Protein AF-A0A7S0FRM2-F1 (afdb_monomer)

Solvent-accessible surface area (backbone atoms only — not comparable to full-atom values): 16987 Å² total; per-residue (Å²): 75,38,34,35,26,77,75,69,92,77,80,74,84,71,77,83,76,85,78,91,82,84,88,84,87,80,91,78,83,88,80,84,78,83,79,80,82,88,74,93,70,84,80,76,95,63,83,68,46,78,47,80,43,77,45,74,81,82,81,80,80,80,82,79,80,84,77,84,79,82,89,78,91,79,90,82,90,82,84,92,77,89,75,92,72,84,69,77,75,70,79,52,46,36,35,25,53,50,41,39,92,34,77,64,18,43,58,50,45,69,68,46,62,87,37,90,56,45,40,79,53,79,71,59,80,88,42,71,80,37,68,65,58,47,33,51,48,50,51,71,19,56,28,32,38,33,41,36,60,40,72,56,41,55,52,54,59,61,53,36,71,89,45,85,36,26,36,39,32,58,30,68,65,44,59,84,36,86,87,41,37,62,53,47,50,82,70,45,93,63,32,46,58,51,47,75,73,49,52,33,30,12,35,65,49,74,65,46,51,58,50,48,65,64,46,45,62,35,39,76,68,66,76,37,64,88,88,60,56,70,47,55,43,35,36,34,37,31,67,79,60,38,69,74,38,36,55,45,73,73,40,99,75,64,73,80,56,49,77,45,58,80,82,77,75,45,88,77,114

pLDDT: mean 75.22, std 27.01, range [25.22, 98.75]

Mean predicted aligned error: 14.82 Å

Nearest PDB structures (foldseek):
  2r00-assembly2_C-2  TM=6.562E-01  e=3.291E-06  Vibrio cholerae
  2r00-assembly1_A  TM=7.322E-01  e=1.029E-04  Vibrio cholerae
  8juo-assembly1_A  TM=6.335E-01  e=3.780E-05  Porphyromonas gingivalis
  2qz9-assembly2_B-2  TM=6.368E-01  e=8.010E-05  Vibrio cholerae
  3tz6-assembly1_A-2  TM=6.800E-01  e=2.048E-04  Mycobacterium tuberculosis

Secondary structure (DSSP, 8-state):
-EEEE---TT-----------------------PPPP-----------EEEEEEE-------------PPP------------------PPPEEEEEETTTSHHHHHHHHHHTT-TTEEEE---TTTTT-HHHHHHHHHHSSEEEE-S-HHHHHHHHHHHTT---EEEE-SSTTTT-TTPEE--TTSSTTHHHHHHT-SEEEPPPHHHHHHHHHHHHHHHTTSS-TT--EEEEEEEEGGGGHHHHHHHHSSSS--S-EEE-TTS--TT-

Structure (mmCIF, N/CA/C/O backbone):
data_AF-A0A7S0FRM2-F1
#
_entry.id   AF-A0A7S0FRM2-F1
#
loop_
_atom_site.group_PDB
_atom_site.id
_atom_site.type_symbol
_atom_site.label_atom_id
_atom_site.label_alt_id
_atom_site.label_comp_id
_atom_site.label_asym_id
_atom_site.label_entity_id
_atom_site.label_seq_id
_atom_site.pdbx_PDB_ins_code
_atom_site.Cartn_x
_atom_site.Cartn_y
_atom_site.Cartn_z
_atom_site.occupancy
_atom_site.B_iso_or_equiv
_atom_site.auth_seq_id
_atom_site.auth_comp_id
_atom_site.auth_asym_id
_atom_site.auth_atom_id
_atom_site.pdbx_PDB_model_num
ATOM 1 N N . MET A 1 1 ? 15.465 -3.973 -15.801 1.00 55.34 1 MET A N 1
ATOM 2 C CA . MET A 1 1 ? 16.401 -2.862 -15.496 1.00 55.34 1 MET A CA 1
ATOM 3 C C . MET A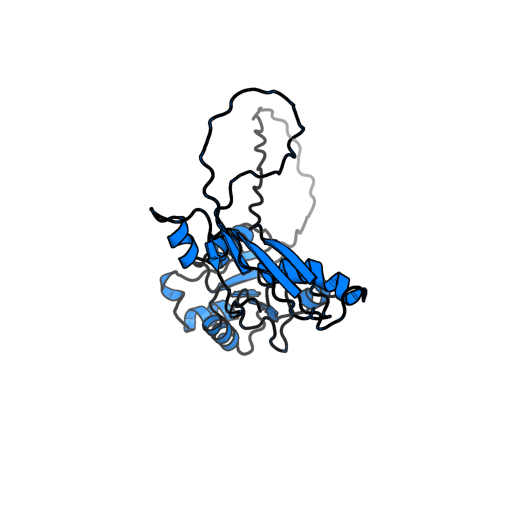 1 1 ? 15.580 -1.664 -15.075 1.00 55.34 1 MET A C 1
ATOM 5 O O . MET A 1 1 ? 14.644 -1.327 -15.792 1.00 55.34 1 MET A O 1
ATOM 9 N N . LEU A 1 2 ? 15.899 -1.059 -13.934 1.00 61.78 2 LEU A N 1
ATOM 10 C CA . LEU A 1 2 ? 15.195 0.117 -13.427 1.00 61.78 2 LEU A CA 1
ATOM 11 C C . LEU A 1 2 ? 16.117 1.323 -13.510 1.00 61.78 2 LEU A C 1
ATOM 13 O O . LEU A 1 2 ? 17.305 1.184 -13.240 1.00 61.78 2 LEU A O 1
ATOM 17 N N . VAL A 1 3 ? 15.591 2.477 -13.900 1.00 65.50 3 VAL A N 1
ATOM 18 C CA . VAL A 1 3 ? 16.356 3.715 -14.043 1.00 65.50 3 VAL A CA 1
ATOM 19 C C . VAL A 1 3 ? 15.709 4.792 -13.188 1.00 65.50 3 VAL A C 1
ATOM 21 O O . VAL A 1 3 ? 14.553 5.135 -13.413 1.00 65.50 3 VAL A O 1
ATOM 24 N N . ALA A 1 4 ? 16.455 5.340 -12.235 1.00 64.44 4 ALA A N 1
ATOM 25 C CA . ALA A 1 4 ? 16.035 6.492 -11.447 1.00 64.44 4 ALA A CA 1
ATOM 26 C C . ALA A 1 4 ? 16.647 7.775 -12.021 1.00 64.44 4 ALA A C 1
ATOM 28 O O . ALA A 1 4 ? 17.806 7.772 -12.437 1.00 64.44 4 ALA A O 1
ATOM 29 N N . GLN A 1 5 ? 15.867 8.854 -12.060 1.00 51.38 5 GLN A N 1
ATOM 30 C CA . GLN A 1 5 ? 16.306 10.167 -12.538 1.00 51.38 5 GLN A CA 1
ATOM 31 C C . GLN A 1 5 ? 15.473 11.301 -11.907 1.00 51.38 5 GLN A C 1
ATOM 33 O O . GLN A 1 5 ? 14.380 11.043 -11.395 1.00 51.38 5 GLN A O 1
ATOM 38 N N . PRO A 1 6 ? 15.956 12.554 -11.888 1.00 46.09 6 PRO A N 1
ATOM 39 C CA . PRO A 1 6 ? 15.168 13.708 -11.467 1.00 46.09 6 PRO A CA 1
ATOM 40 C C . PRO A 1 6 ? 13.921 13.890 -12.335 1.00 46.09 6 PRO A C 1
ATOM 42 O O . PRO A 1 6 ? 13.980 13.791 -13.561 1.00 46.09 6 PRO A O 1
ATOM 45 N N . VAL A 1 7 ? 12.780 14.192 -11.711 1.00 46.38 7 VAL A N 1
ATOM 46 C CA . VAL A 1 7 ? 11.575 14.583 -12.453 1.00 46.38 7 VAL A CA 1
ATOM 47 C C . VAL A 1 7 ? 11.724 16.055 -12.829 1.00 46.38 7 VAL A C 1
ATOM 49 O O . VAL A 1 7 ? 11.597 16.927 -11.974 1.00 46.38 7 VAL A O 1
ATOM 52 N N . LEU A 1 8 ? 12.011 16.345 -14.100 1.00 38.78 8 LEU A N 1
ATOM 53 C CA . LEU A 1 8 ? 12.030 17.724 -14.588 1.00 38.78 8 LEU A CA 1
ATOM 54 C C . LEU A 1 8 ? 10.613 18.318 -14.490 1.00 38.78 8 LEU A C 1
ATOM 56 O O . LEU A 1 8 ? 9.675 17.727 -15.038 1.00 38.78 8 LEU A O 1
ATOM 60 N N . PRO A 1 9 ? 10.414 19.479 -13.843 1.00 31.36 9 PRO A N 1
ATOM 61 C CA . PRO A 1 9 ? 9.120 20.142 -13.866 1.00 31.36 9 PRO A CA 1
ATOM 62 C C . PRO A 1 9 ? 8.795 20.578 -15.306 1.00 31.36 9 PRO A C 1
ATOM 64 O O . PRO A 1 9 ? 9.460 21.444 -15.866 1.00 31.36 9 PRO A O 1
ATOM 67 N N . GLY A 1 10 ? 7.759 19.980 -15.909 1.00 40.97 10 GLY A N 1
ATOM 68 C CA . GLY A 1 10 ? 7.135 20.492 -17.138 1.00 40.97 10 GLY A CA 1
ATOM 69 C C . GLY A 1 10 ? 7.423 19.780 -18.469 1.00 40.97 10 GLY A C 1
ATOM 70 O O . GLY A 1 10 ? 7.239 20.404 -19.513 1.00 40.97 10 GLY A O 1
ATOM 71 N N . SER A 1 11 ? 7.806 18.499 -18.508 1.00 34.44 11 SER A N 1
ATOM 72 C CA . SER A 1 11 ? 7.968 17.774 -19.783 1.00 34.44 11 SER A CA 1
ATOM 73 C C . SER A 1 11 ? 6.637 17.286 -20.385 1.00 34.44 11 SER A C 1
ATOM 75 O O . SER A 1 11 ? 6.367 16.095 -20.516 1.00 34.44 11 SER A O 1
ATOM 77 N N . VAL A 1 12 ? 5.810 18.226 -20.852 1.00 31.16 12 VAL A N 1
ATOM 78 C CA . VAL A 1 12 ? 4.920 17.927 -21.982 1.00 31.16 12 VAL A CA 1
ATOM 79 C C . VAL A 1 12 ? 5.828 17.807 -23.203 1.00 31.16 12 VAL A C 1
ATOM 81 O O . VAL A 1 12 ? 6.391 18.801 -23.662 1.00 31.16 12 VAL A O 1
ATOM 84 N N . ALA A 1 13 ? 6.021 16.588 -23.704 1.00 31.81 13 ALA A N 1
ATOM 85 C CA . ALA A 1 13 ? 6.783 16.343 -24.919 1.00 31.81 13 ALA A CA 1
ATOM 86 C C . ALA A 1 13 ? 6.104 17.055 -26.101 1.00 31.81 13 ALA A C 1
ATOM 88 O O . ALA A 1 13 ? 5.131 16.565 -26.671 1.00 31.81 13 ALA A O 1
ATOM 89 N N . LYS A 1 14 ? 6.607 18.234 -26.475 1.00 27.55 14 LYS A N 1
ATOM 90 C CA . LYS A 1 14 ? 6.273 18.862 -27.751 1.00 27.55 14 LYS A CA 1
ATOM 91 C C . LYS A 1 14 ? 7.235 18.291 -28.787 1.00 27.55 14 LYS A C 1
ATOM 93 O O . LYS A 1 14 ? 8.437 18.536 -28.719 1.00 27.55 14 LYS A O 1
ATOM 98 N N . ALA A 1 15 ? 6.706 17.493 -29.710 1.00 28.48 15 ALA A N 1
ATOM 99 C CA . ALA A 1 15 ? 7.458 16.969 -30.844 1.00 28.48 15 ALA A CA 1
ATOM 100 C C . ALA A 1 15 ? 8.135 18.130 -31.605 1.00 28.48 15 ALA A C 1
ATOM 102 O O . ALA A 1 15 ? 7.461 19.129 -31.887 1.00 28.48 15 ALA A O 1
ATOM 103 N N . PRO A 1 16 ? 9.434 18.047 -31.944 1.00 31.22 16 PRO A N 1
ATOM 104 C CA . PRO A 1 16 ? 10.073 19.091 -32.725 1.00 31.22 16 PRO A CA 1
ATOM 105 C C . PRO A 1 16 ? 9.554 19.023 -34.165 1.00 31.22 16 PRO A C 1
ATOM 107 O O . PRO A 1 16 ? 9.884 18.118 -34.929 1.00 31.22 16 PRO A O 1
ATOM 110 N N . GLN A 1 17 ? 8.723 19.999 -34.532 1.00 31.69 17 GLN A N 1
ATOM 111 C CA . GLN A 1 17 ? 8.465 20.320 -35.930 1.00 31.69 17 GLN A CA 1
ATOM 112 C C . GLN A 1 17 ? 9.765 20.849 -36.534 1.00 31.69 17 GLN A C 1
ATOM 114 O O . GLN A 1 17 ? 10.379 21.778 -36.007 1.00 31.69 17 GLN A O 1
ATOM 119 N N . GLY A 1 18 ? 10.203 20.206 -37.613 1.00 29.88 18 GLY A N 1
ATOM 120 C CA . GLY A 1 18 ? 11.466 20.499 -38.264 1.00 29.88 18 GLY A CA 1
ATOM 121 C C . GLY A 1 18 ? 11.561 21.930 -38.786 1.00 29.88 18 GLY A C 1
ATOM 122 O O . GLY A 1 18 ? 10.593 22.508 -39.276 1.00 29.88 18 GLY A O 1
ATOM 123 N N . ARG A 1 19 ? 12.783 22.460 -38.766 1.00 31.45 19 ARG A N 1
ATOM 124 C CA . ARG A 1 19 ? 13.246 23.445 -39.740 1.00 31.45 19 ARG A CA 1
ATOM 125 C C . ARG A 1 19 ? 14.699 23.159 -40.084 1.00 31.45 19 ARG A C 1
ATOM 127 O O . ARG A 1 19 ? 15.559 23.072 -39.215 1.00 31.45 19 ARG A O 1
ATOM 134 N N . VAL A 1 20 ? 14.918 22.997 -41.381 1.00 35.50 20 VAL A N 1
ATOM 135 C CA . VAL A 1 20 ? 16.215 22.940 -42.046 1.00 35.50 20 VAL A CA 1
ATOM 136 C C . VAL A 1 20 ? 16.862 24.326 -41.963 1.00 35.50 20 VAL A C 1
ATOM 138 O O . VAL A 1 20 ? 16.211 25.325 -42.259 1.00 35.50 20 VAL A O 1
ATOM 141 N N . GLY A 1 21 ? 18.135 24.385 -41.578 1.00 29.03 21 GLY A N 1
ATOM 142 C CA . GLY A 1 21 ? 18.947 25.603 -41.586 1.00 29.03 21 GLY A CA 1
ATOM 143 C C . GLY A 1 21 ? 20.389 25.273 -41.214 1.00 29.03 21 GLY A C 1
ATOM 144 O O . GLY A 1 21 ? 20.635 24.727 -40.146 1.00 29.03 21 GLY A O 1
ATOM 145 N N . GLY A 1 22 ? 21.310 25.495 -42.150 1.00 29.06 22 GLY A N 1
ATOM 146 C CA . GLY A 1 22 ? 22.660 24.939 -42.136 1.00 29.06 22 GLY A CA 1
ATOM 147 C C . GLY A 1 22 ? 23.741 25.767 -41.436 1.00 29.06 22 GLY A C 1
ATOM 148 O O . GLY A 1 22 ? 23.497 26.845 -40.907 1.00 29.06 22 GLY A O 1
ATOM 149 N N . ALA A 1 23 ? 24.955 25.230 -41.606 1.00 30.52 23 ALA A N 1
ATOM 150 C CA . ALA A 1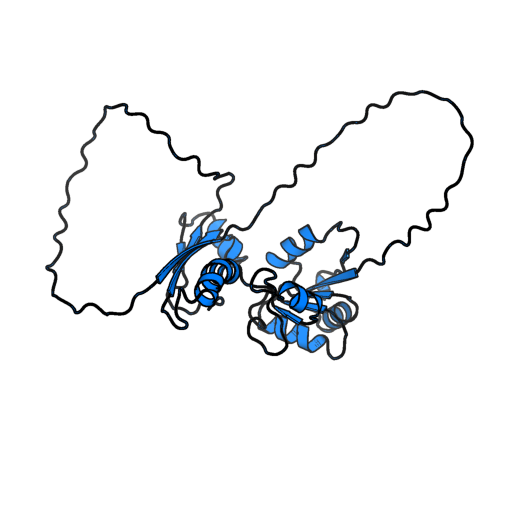 23 ? 26.295 25.783 -41.384 1.00 30.52 23 ALA A CA 1
ATOM 151 C C . ALA A 1 23 ? 26.934 25.584 -39.993 1.00 30.52 23 ALA A C 1
ATOM 153 O O . ALA A 1 23 ? 26.423 26.027 -38.973 1.00 30.52 23 ALA A O 1
ATOM 154 N N . GLY A 1 24 ? 28.129 24.969 -40.006 1.00 29.22 24 GLY A N 1
ATOM 155 C CA . GLY A 1 24 ? 29.104 25.017 -38.910 1.00 29.22 24 GLY A CA 1
ATOM 156 C C . GLY A 1 24 ? 29.624 23.657 -38.436 1.00 29.22 24 GLY A C 1
ATOM 157 O O . GLY A 1 24 ? 29.201 23.162 -37.399 1.00 29.22 24 GLY A O 1
ATOM 158 N N . ARG A 1 25 ? 30.574 23.055 -39.165 1.00 30.48 25 ARG A N 1
ATOM 159 C CA . ARG A 1 25 ? 31.409 21.949 -38.650 1.00 30.48 25 ARG A CA 1
ATOM 160 C C . ARG A 1 25 ? 32.394 22.478 -37.597 1.00 30.48 25 ARG A C 1
ATOM 162 O O . ARG A 1 25 ? 33.030 23.498 -37.852 1.00 30.48 25 ARG A O 1
ATOM 169 N N . PRO A 1 26 ? 32.679 21.681 -36.557 1.00 32.50 26 PRO A N 1
ATOM 170 C CA . PRO A 1 26 ? 34.069 21.437 -36.196 1.00 32.50 26 PRO A CA 1
ATOM 171 C C . PRO A 1 26 ? 34.388 19.937 -36.155 1.00 32.50 26 PRO A C 1
ATOM 173 O O . PRO A 1 26 ? 33.583 19.088 -35.779 1.00 32.50 26 PRO A O 1
ATOM 176 N N . THR A 1 27 ? 35.588 19.624 -36.623 1.00 31.22 27 THR A N 1
ATOM 177 C CA . THR A 1 27 ? 36.197 18.298 -36.734 1.00 31.22 27 THR A CA 1
ATOM 178 C C . THR A 1 27 ? 36.538 17.707 -35.366 1.00 31.22 27 THR A C 1
ATOM 180 O O . THR A 1 27 ? 37.278 18.330 -34.608 1.00 31.22 27 THR A O 1
ATOM 183 N N . VAL A 1 28 ? 36.095 16.476 -35.093 1.00 35.25 28 VAL A N 1
ATOM 184 C CA . VAL A 1 28 ? 36.600 15.642 -33.988 1.00 35.25 28 VAL A CA 1
ATOM 185 C C . VAL A 1 28 ? 37.083 14.310 -34.565 1.00 35.25 28 VAL A C 1
ATOM 187 O O . VAL A 1 28 ? 36.417 13.704 -35.404 1.00 35.25 28 VAL A O 1
ATOM 190 N N . GLY A 1 29 ? 38.299 13.926 -34.172 1.00 26.98 29 GLY A N 1
ATOM 191 C CA . GLY A 1 29 ? 39.094 12.851 -34.758 1.00 26.98 29 GLY A CA 1
ATOM 192 C C . GLY A 1 29 ? 38.477 11.457 -34.645 1.00 26.98 29 GLY A C 1
ATOM 193 O O . GLY A 1 29 ? 37.836 11.093 -33.663 1.00 26.98 29 GLY A O 1
ATOM 194 N N . THR A 1 30 ? 38.711 10.653 -35.678 1.00 29.48 30 THR A N 1
ATOM 195 C CA . THR A 1 30 ? 38.277 9.259 -35.764 1.00 29.48 30 THR A CA 1
ATOM 196 C C . THR A 1 30 ? 39.228 8.346 -34.990 1.00 29.48 30 THR A C 1
ATOM 198 O O . THR A 1 30 ? 40.279 7.968 -35.510 1.00 29.48 30 THR A O 1
ATOM 201 N N . ALA A 1 31 ? 38.848 7.928 -33.783 1.00 30.97 31 ALA A N 1
ATOM 202 C CA . ALA A 1 31 ? 39.410 6.733 -33.159 1.00 30.97 31 ALA A CA 1
ATOM 203 C C . ALA A 1 31 ? 38.623 5.508 -33.657 1.00 30.97 31 ALA A C 1
ATOM 205 O O . ALA A 1 31 ? 37.458 5.309 -33.317 1.00 30.97 31 ALA A O 1
ATOM 206 N N . ARG A 1 32 ? 39.244 4.703 -34.528 1.00 30.03 32 ARG A N 1
ATOM 207 C CA . ARG A 1 32 ? 38.690 3.428 -35.004 1.00 30.03 32 ARG A CA 1
ATOM 208 C C . ARG A 1 32 ? 38.878 2.360 -33.924 1.00 30.03 32 ARG A C 1
ATOM 210 O O . ARG A 1 32 ? 39.971 1.819 -33.791 1.00 30.03 32 ARG A O 1
ATOM 217 N N . CYS A 1 33 ? 37.815 1.992 -33.215 1.00 28.11 33 CYS A N 1
ATOM 218 C CA . CYS A 1 33 ? 37.772 0.724 -32.485 1.00 28.11 33 CYS A CA 1
ATOM 219 C C . CYS A 1 33 ? 37.363 -0.398 -33.453 1.00 28.11 33 CYS A C 1
ATOM 221 O O . CYS A 1 33 ? 36.264 -0.392 -34.005 1.00 28.11 33 CYS A O 1
ATOM 223 N N . ARG A 1 34 ? 38.274 -1.351 -33.692 1.00 28.52 34 ARG A N 1
ATOM 224 C CA . ARG A 1 34 ? 38.005 -2.608 -34.409 1.00 28.52 34 ARG A CA 1
ATOM 225 C C . ARG A 1 34 ? 37.040 -3.470 -33.585 1.00 28.52 34 ARG A C 1
ATOM 227 O O . ARG A 1 34 ? 37.352 -3.803 -32.446 1.00 28.52 34 ARG A O 1
ATOM 234 N N . ALA A 1 35 ? 35.920 -3.876 -34.178 1.00 30.33 35 ALA A N 1
ATOM 235 C CA . ALA A 1 35 ? 35.088 -4.963 -33.663 1.00 30.33 35 ALA A CA 1
ATOM 236 C C . ALA A 1 35 ? 35.752 -6.325 -33.967 1.00 30.33 35 ALA A C 1
ATOM 238 O O . ALA A 1 35 ? 36.258 -6.496 -35.082 1.00 30.33 35 ALA A O 1
ATOM 239 N N . PRO A 1 36 ? 35.765 -7.302 -33.041 1.00 33.19 36 PRO A N 1
ATOM 240 C CA . PRO A 1 36 ? 36.128 -8.671 -33.376 1.00 33.19 36 PRO A CA 1
ATOM 241 C C . PRO A 1 36 ? 34.953 -9.398 -34.052 1.00 33.19 36 PRO A C 1
ATOM 243 O O . PRO A 1 36 ? 33.784 -9.066 -33.857 1.00 33.19 36 PRO A O 1
ATOM 246 N N . ALA A 1 37 ? 35.304 -10.371 -34.890 1.00 31.52 37 ALA A N 1
ATOM 247 C CA . ALA A 1 37 ? 34.430 -11.087 -35.810 1.00 31.52 37 ALA A CA 1
ATOM 248 C C . ALA A 1 37 ? 33.274 -11.846 -35.130 1.00 31.52 37 ALA A C 1
ATOM 250 O O . ALA A 1 37 ? 33.432 -12.462 -34.076 1.00 31.52 37 ALA A O 1
ATOM 251 N N . ALA A 1 38 ? 32.118 -11.837 -35.797 1.00 32.34 38 ALA A N 1
ATOM 252 C CA . ALA A 1 38 ? 30.926 -12.580 -35.416 1.00 32.34 38 ALA A CA 1
ATOM 253 C C . ALA A 1 38 ? 31.142 -14.095 -35.590 1.00 32.34 38 ALA A C 1
ATOM 255 O O . ALA A 1 38 ? 31.197 -14.602 -36.708 1.00 32.34 38 ALA A O 1
ATOM 256 N N . GLY A 1 39 ? 31.234 -14.819 -34.475 1.00 29.20 39 GLY A N 1
ATOM 257 C CA . GLY A 1 39 ? 31.045 -16.267 -34.438 1.00 29.20 39 GLY A CA 1
ATOM 258 C C . GLY A 1 39 ? 29.555 -16.590 -34.350 1.00 29.20 39 GLY A C 1
ATOM 259 O O . GLY A 1 39 ? 28.865 -16.101 -33.454 1.00 29.20 39 GLY A O 1
ATOM 260 N N . ALA A 1 40 ? 29.055 -17.397 -35.284 1.00 39.34 40 ALA A N 1
ATOM 261 C CA . ALA A 1 40 ? 27.673 -17.857 -35.323 1.00 39.34 40 ALA A CA 1
ATOM 262 C C . ALA A 1 40 ? 27.294 -18.573 -34.013 1.00 39.34 40 ALA A C 1
ATOM 264 O O . ALA A 1 40 ? 27.836 -19.630 -33.692 1.00 39.34 40 ALA A O 1
ATOM 265 N N . ARG A 1 41 ? 26.348 -18.006 -33.257 1.00 36.97 41 ARG A N 1
ATOM 266 C CA . ARG A 1 41 ? 25.649 -18.698 -32.168 1.00 36.97 41 ARG A CA 1
ATOM 267 C C . ARG A 1 41 ? 24.166 -18.777 -32.503 1.00 36.97 41 ARG A C 1
ATOM 269 O O . ARG A 1 41 ? 23.578 -17.816 -32.996 1.00 36.97 41 ARG A O 1
ATOM 276 N N . ALA A 1 42 ? 23.614 -19.964 -32.280 1.00 34.34 42 ALA A N 1
ATOM 277 C CA . ALA A 1 42 ? 22.240 -20.346 -32.559 1.00 34.34 42 ALA A CA 1
ATOM 278 C C . ALA A 1 42 ? 21.228 -19.323 -32.017 1.00 34.34 42 ALA A C 1
ATOM 280 O O . ALA A 1 42 ? 21.364 -18.833 -30.896 1.00 34.34 42 ALA A O 1
ATOM 281 N N . ARG A 1 43 ? 20.200 -19.020 -32.819 1.00 33.62 43 ARG A N 1
ATOM 282 C CA . ARG A 1 43 ? 19.049 -18.218 -32.389 1.00 33.62 43 ARG A CA 1
ATOM 283 C C . ARG A 1 43 ? 18.256 -19.018 -31.347 1.00 33.62 43 ARG A C 1
ATOM 285 O O . ARG A 1 43 ? 17.784 -20.097 -31.702 1.00 33.62 43 ARG A O 1
ATOM 292 N N . PRO A 1 44 ? 18.042 -18.525 -30.116 1.00 38.88 44 PRO A N 1
ATOM 293 C CA . PRO A 1 44 ? 17.010 -19.096 -29.269 1.00 38.88 44 PRO A CA 1
ATOM 294 C C . PRO A 1 44 ? 15.658 -18.713 -29.881 1.00 38.88 44 PRO A C 1
ATOM 296 O O . PRO A 1 44 ? 15.311 -17.537 -29.973 1.00 38.88 44 PRO A O 1
ATOM 299 N N . SER A 1 45 ? 14.907 -19.704 -30.356 1.00 43.84 45 SER A N 1
ATOM 300 C CA . SER A 1 45 ? 13.519 -19.548 -30.787 1.00 43.84 45 SER A CA 1
ATOM 301 C C . SER A 1 45 ? 12.617 -19.433 -29.555 1.00 43.84 45 SER A C 1
ATOM 303 O O . SER A 1 45 ? 11.889 -20.357 -29.207 1.00 43.84 45 SER A O 1
ATOM 305 N N . GLY A 1 46 ? 12.711 -18.309 -28.857 1.00 45.72 46 GLY A N 1
ATOM 306 C CA . GLY A 1 46 ? 11.758 -17.899 -27.838 1.00 45.72 46 GLY A CA 1
ATOM 307 C C . GLY A 1 46 ? 11.464 -16.434 -28.087 1.00 45.72 46 GLY A C 1
ATOM 308 O O . GLY A 1 46 ? 12.367 -15.608 -27.973 1.00 45.72 46 GLY A O 1
ATOM 309 N N . ALA A 1 47 ? 10.244 -16.112 -28.511 1.00 53.75 47 ALA A N 1
ATOM 310 C CA . ALA A 1 47 ? 9.838 -14.724 -28.665 1.00 53.75 47 ALA A CA 1
ATOM 311 C C . ALA A 1 47 ? 9.875 -14.062 -27.279 1.00 53.75 47 ALA A C 1
ATOM 313 O O . ALA A 1 47 ? 9.098 -14.415 -26.397 1.00 53.75 47 ALA A O 1
ATOM 314 N N . THR A 1 48 ? 10.816 -13.145 -27.073 1.00 49.94 48 THR A N 1
ATOM 315 C CA . THR A 1 48 ? 10.864 -12.287 -25.891 1.00 49.94 48 THR A CA 1
ATOM 316 C C . THR A 1 48 ? 10.080 -11.015 -26.184 1.00 49.94 48 THR A C 1
ATOM 318 O O . THR A 1 48 ? 10.268 -10.381 -27.224 1.00 49.94 48 THR A O 1
ATOM 321 N N . ALA A 1 49 ? 9.183 -10.637 -25.275 1.00 66.25 49 ALA A N 1
ATOM 322 C CA . ALA A 1 49 ? 8.471 -9.365 -25.353 1.00 66.25 49 ALA A CA 1
ATOM 323 C C . ALA A 1 49 ? 9.193 -8.320 -24.489 1.00 66.25 49 ALA A C 1
ATOM 325 O O . ALA A 1 49 ? 9.588 -8.611 -23.359 1.00 66.25 49 ALA A O 1
ATOM 326 N N . SER A 1 50 ? 9.353 -7.101 -25.007 1.00 64.81 50 SER A N 1
ATOM 327 C CA . SER A 1 50 ? 9.967 -5.983 -24.279 1.00 64.81 50 SER A CA 1
ATOM 328 C C . SER A 1 50 ? 8.923 -4.916 -23.975 1.00 64.81 50 SER A C 1
ATOM 330 O O . SER A 1 50 ? 8.267 -4.420 -24.889 1.00 64.81 50 SER A O 1
ATOM 332 N N . VAL A 1 51 ? 8.803 -4.531 -22.704 1.00 69.31 51 VAL A N 1
ATOM 333 C CA . VAL A 1 51 ? 7.921 -3.445 -22.251 1.00 69.31 51 VAL A CA 1
ATOM 334 C C . VAL A 1 51 ? 8.771 -2.335 -21.637 1.00 69.31 51 VAL A C 1
ATOM 336 O O . VAL A 1 51 ? 9.542 -2.567 -20.701 1.00 69.31 51 VAL A O 1
ATOM 339 N N . ALA A 1 52 ? 8.630 -1.119 -22.168 1.00 64.75 52 ALA A N 1
ATOM 340 C CA . ALA A 1 52 ? 9.199 0.088 -21.581 1.00 64.75 52 ALA A CA 1
ATOM 341 C C . ALA A 1 52 ? 8.135 0.780 -20.720 1.00 64.75 52 ALA A C 1
ATOM 343 O O . ALA A 1 52 ? 7.054 1.091 -21.217 1.00 64.75 52 ALA A O 1
ATOM 344 N N . LEU A 1 53 ? 8.433 1.021 -19.442 1.00 64.12 53 LEU A N 1
ATOM 345 C CA . LEU A 1 53 ? 7.509 1.665 -18.510 1.00 64.12 53 LEU A CA 1
ATOM 346 C C . LEU A 1 53 ? 8.082 2.992 -18.006 1.00 64.12 53 LEU A C 1
ATOM 348 O O . LEU A 1 53 ? 9.203 3.033 -17.509 1.00 64.12 53 LEU A O 1
ATOM 352 N N . VAL A 1 54 ? 7.304 4.070 -18.079 1.00 55.91 54 VAL A N 1
ATOM 353 C CA . VAL A 1 54 ? 7.627 5.335 -17.405 1.00 55.91 54 VAL A CA 1
ATOM 354 C C . VAL A 1 54 ? 6.676 5.483 -16.225 1.00 55.91 54 VAL A C 1
ATOM 356 O O . VAL A 1 54 ? 5.478 5.680 -16.408 1.00 55.91 54 VAL A O 1
ATOM 359 N N . ALA A 1 55 ? 7.199 5.351 -15.010 1.00 51.91 55 ALA A N 1
ATOM 360 C CA . ALA A 1 55 ? 6.445 5.564 -13.785 1.00 51.91 55 ALA A CA 1
ATOM 361 C C . ALA A 1 55 ? 6.562 7.039 -13.377 1.00 51.91 55 ALA A C 1
ATOM 363 O O . ALA A 1 55 ? 7.575 7.477 -12.825 1.00 51.91 55 ALA A O 1
ATOM 364 N N . SER A 1 56 ? 5.523 7.824 -13.658 1.00 40.62 56 SER A N 1
ATOM 365 C CA . SER A 1 56 ? 5.409 9.194 -13.161 1.00 40.62 56 SER A CA 1
ATOM 366 C C . SER A 1 56 ? 4.798 9.181 -11.760 1.00 40.62 56 SER A C 1
ATOM 368 O O . SER A 1 56 ? 3.675 8.717 -11.575 1.00 40.62 56 SER A O 1
ATOM 370 N N . ALA A 1 57 ? 5.504 9.727 -10.768 1.00 41.56 57 ALA A N 1
ATOM 371 C CA . ALA A 1 57 ? 4.859 10.155 -9.532 1.00 41.56 57 ALA A CA 1
ATOM 372 C C . ALA A 1 57 ? 3.947 11.337 -9.894 1.00 41.56 57 ALA A C 1
ATOM 374 O O . ALA A 1 57 ? 4.431 12.425 -10.202 1.00 41.56 57 ALA A O 1
ATOM 375 N N . GLY A 1 58 ? 2.637 11.101 -9.969 1.00 29.44 58 GLY A N 1
ATOM 376 C CA . GLY A 1 58 ? 1.670 12.125 -10.348 1.00 29.44 58 GLY A CA 1
ATOM 377 C C . GLY A 1 58 ? 1.636 13.264 -9.329 1.00 29.44 58 GLY A C 1
ATOM 378 O O . GLY A 1 58 ? 0.973 13.149 -8.301 1.00 29.44 58 GLY A O 1
ATOM 379 N N . LEU A 1 59 ? 2.323 14.370 -9.622 1.00 29.98 59 LEU A N 1
ATOM 380 C CA . LEU A 1 59 ? 2.041 15.678 -9.033 1.00 29.98 59 LEU A CA 1
ATOM 381 C C . LEU A 1 59 ? 0.924 16.320 -9.866 1.00 29.98 59 LEU A C 1
ATOM 383 O O . LEU A 1 59 ? 1.180 16.938 -10.899 1.00 29.98 59 LEU A O 1
ATOM 387 N N . LEU A 1 60 ? -0.329 16.150 -9.443 1.00 28.00 60 LEU A N 1
ATOM 388 C CA . LEU A 1 60 ? -1.443 16.904 -10.012 1.00 28.00 60 LEU A CA 1
ATOM 389 C C . LEU A 1 60 ? -1.590 18.203 -9.211 1.00 28.00 60 LEU A C 1
ATOM 391 O O . LEU A 1 60 ? -2.114 18.212 -8.102 1.00 28.00 60 LEU A O 1
ATOM 395 N N . ALA A 1 61 ? -1.072 19.302 -9.757 1.00 25.97 61 ALA A N 1
ATOM 396 C CA . ALA A 1 61 ? -1.203 20.624 -9.157 1.00 25.97 61 ALA A CA 1
ATOM 397 C C . ALA A 1 61 ? -2.670 21.089 -9.210 1.00 25.97 61 ALA A C 1
ATOM 399 O O . ALA A 1 61 ? -3.188 21.430 -10.277 1.00 25.97 61 ALA A O 1
ATOM 400 N N . ALA A 1 62 ? -3.338 21.131 -8.056 1.00 27.69 62 ALA A N 1
ATOM 401 C CA . ALA A 1 62 ? -4.652 21.742 -7.911 1.00 27.69 62 ALA A CA 1
ATOM 402 C C . ALA A 1 62 ? -4.535 23.268 -8.087 1.00 27.69 62 ALA A C 1
ATOM 404 O O . ALA A 1 62 ? -4.025 23.982 -7.225 1.00 27.69 62 ALA A O 1
ATOM 405 N N . ARG A 1 63 ? -4.997 23.795 -9.226 1.00 29.30 63 ARG A N 1
ATOM 406 C CA . ARG A 1 63 ? -5.136 25.243 -9.434 1.00 29.30 63 ARG A CA 1
ATOM 407 C C . ARG A 1 63 ? -6.403 25.737 -8.731 1.00 29.30 63 ARG A C 1
ATOM 409 O O . ARG A 1 63 ? -7.493 25.663 -9.290 1.00 29.30 63 ARG A O 1
ATOM 416 N N . GLY A 1 64 ? -6.254 26.269 -7.519 1.00 25.91 64 GLY A N 1
ATOM 417 C CA . GLY A 1 64 ? -7.305 27.008 -6.817 1.00 25.91 64 GLY A CA 1
ATOM 418 C C . GLY A 1 64 ? -7.525 28.389 -7.440 1.00 25.91 64 GLY A C 1
ATOM 419 O O . GLY A 1 64 ? -6.6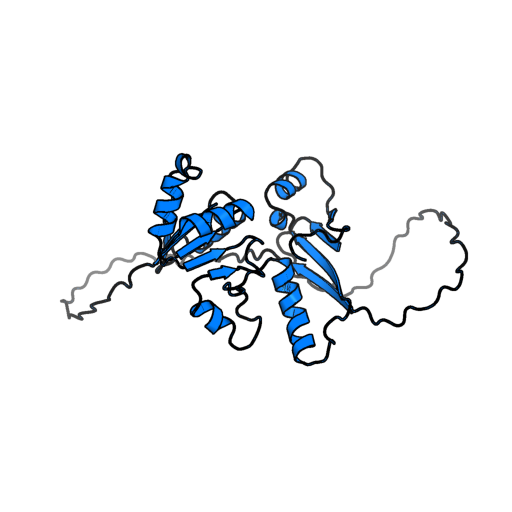96 29.287 -7.308 1.00 25.91 64 GLY A O 1
ATOM 420 N N . ALA A 1 65 ? -8.648 28.574 -8.135 1.00 29.77 65 ALA A N 1
ATOM 421 C CA . ALA A 1 65 ? -9.074 29.871 -8.648 1.00 29.77 65 ALA A CA 1
ATOM 422 C C . ALA A 1 65 ? -9.699 30.711 -7.518 1.00 29.77 65 ALA A C 1
ATOM 424 O O . ALA A 1 65 ? -10.865 30.537 -7.165 1.00 29.77 65 ALA A O 1
ATOM 425 N N . HIS A 1 66 ? -8.938 31.658 -6.965 1.00 28.06 66 HIS A N 1
ATOM 426 C CA . HIS A 1 66 ? -9.461 32.677 -6.052 1.00 28.06 66 HIS A CA 1
ATOM 427 C C . HIS A 1 66 ? -10.417 33.628 -6.792 1.00 28.06 66 HIS A C 1
ATOM 429 O O . HIS A 1 66 ? -9.992 34.549 -7.491 1.00 28.06 66 HIS A O 1
ATOM 435 N N . ARG A 1 67 ? -11.730 33.454 -6.602 1.00 31.16 67 ARG A N 1
ATOM 436 C CA . ARG A 1 67 ? -12.721 34.492 -6.922 1.00 31.16 67 ARG A CA 1
ATOM 437 C C . ARG A 1 67 ? -12.760 35.517 -5.787 1.00 31.16 67 ARG A C 1
ATOM 439 O O . ARG A 1 67 ? -13.307 35.248 -4.722 1.00 31.16 67 ARG A O 1
ATOM 446 N N . ARG A 1 68 ? -12.206 36.709 -6.024 1.00 29.67 68 ARG A N 1
ATOM 447 C CA . ARG A 1 68 ? -12.425 37.890 -5.173 1.00 29.67 68 ARG A CA 1
ATOM 448 C C . ARG A 1 68 ? -13.882 38.342 -5.332 1.00 29.67 68 ARG A C 1
ATOM 450 O O . ARG A 1 68 ? -14.276 38.746 -6.423 1.00 29.67 68 ARG A O 1
ATOM 457 N N . ARG A 1 69 ? -14.689 38.263 -4.269 1.00 30.83 69 ARG A N 1
ATOM 458 C CA . ARG A 1 69 ? -15.990 38.948 -4.196 1.00 30.83 69 ARG A CA 1
ATOM 459 C C . ARG A 1 69 ? -15.765 40.354 -3.649 1.00 30.83 69 ARG A C 1
ATOM 461 O O . ARG A 1 69 ? -15.249 40.514 -2.548 1.00 30.83 69 ARG A O 1
ATOM 468 N N . ALA A 1 70 ? -16.139 41.349 -4.446 1.00 30.56 70 ALA A N 1
ATOM 469 C CA . ALA A 1 70 ? -16.237 42.739 -4.034 1.00 30.56 70 ALA A CA 1
ATOM 470 C C . ALA A 1 70 ? -17.392 42.899 -3.035 1.00 30.56 70 ALA A C 1
ATOM 472 O O . ALA A 1 70 ? -18.491 42.387 -3.252 1.00 30.56 70 ALA A O 1
ATOM 473 N N . CYS A 1 71 ? -17.120 43.602 -1.939 1.00 25.22 71 CYS A N 1
ATOM 474 C CA . CYS A 1 71 ? -18.108 44.023 -0.962 1.00 25.22 71 CYS A CA 1
ATOM 475 C C . CYS A 1 71 ? -18.787 45.290 -1.503 1.00 25.22 71 CYS A C 1
ATOM 477 O O . CYS A 1 71 ? -18.116 46.297 -1.724 1.00 25.22 71 CYS A O 1
ATOM 479 N N . CYS A 1 72 ? -20.094 45.242 -1.752 1.00 28.38 72 CYS A N 1
ATOM 480 C CA . CYS A 1 72 ? -20.919 46.431 -1.939 1.00 28.38 72 CYS A CA 1
ATOM 481 C C . CYS A 1 72 ? -22.127 46.331 -1.013 1.00 28.38 72 CYS A C 1
ATOM 483 O O . CYS A 1 72 ? -22.846 45.334 -0.980 1.00 28.38 72 CYS A O 1
ATOM 485 N N . LEU A 1 73 ? -22.255 47.388 -0.222 1.00 32.44 73 LEU A N 1
ATOM 486 C CA . LEU A 1 73 ? -23.234 47.657 0.811 1.00 32.44 73 LEU A CA 1
ATOM 487 C C . LEU A 1 73 ? -24.613 47.904 0.179 1.00 32.44 73 LEU A C 1
ATOM 489 O O . LEU A 1 73 ? -24.722 48.665 -0.778 1.00 32.44 73 LEU A O 1
ATOM 493 N N . GLY A 1 74 ? -25.664 47.304 0.737 1.00 27.17 74 GLY A N 1
ATOM 494 C CA . GLY A 1 74 ? -27.041 47.568 0.318 1.00 27.17 74 GLY A CA 1
ATOM 495 C C . GLY A 1 74 ? -28.058 46.818 1.170 1.00 27.17 74 GLY A C 1
ATOM 496 O O . GLY A 1 74 ? -28.314 45.639 0.948 1.00 27.17 74 GLY A O 1
ATOM 497 N N . MET A 1 75 ? -28.616 47.510 2.164 1.00 36.62 75 MET A N 1
ATOM 498 C CA . MET A 1 75 ? -29.778 47.080 2.946 1.00 36.62 75 MET A CA 1
ATOM 499 C C . MET A 1 75 ? -30.972 46.765 2.035 1.00 36.62 75 MET A C 1
ATOM 501 O O . MET A 1 75 ? -31.237 47.541 1.125 1.00 36.62 75 MET A O 1
ATOM 505 N N . LEU A 1 76 ? -31.739 45.713 2.354 1.00 32.53 76 LEU A N 1
ATOM 506 C CA . LEU A 1 76 ? -33.209 45.738 2.466 1.00 32.53 76 LEU A CA 1
ATOM 507 C C . LEU A 1 76 ? -33.738 44.389 2.992 1.00 32.53 76 LEU A C 1
ATOM 509 O O . LEU A 1 76 ? -33.247 43.313 2.663 1.00 32.53 76 LEU A O 1
ATOM 513 N N . ARG A 1 77 ? -34.728 44.491 3.880 1.00 35.91 77 ARG A N 1
ATOM 514 C CA . ARG A 1 77 ? -35.346 43.425 4.679 1.00 35.91 77 ARG A CA 1
ATOM 515 C C . ARG A 1 77 ? -36.159 42.440 3.827 1.00 35.91 77 ARG A C 1
ATOM 517 O O . ARG A 1 77 ? -36.948 42.865 2.994 1.00 35.91 77 ARG A O 1
ATOM 524 N N . SER A 1 78 ? -36.103 41.152 4.170 1.00 33.38 78 SER A N 1
ATOM 525 C CA . SER A 1 78 ? -37.243 40.230 4.045 1.00 33.38 78 SER A CA 1
ATOM 526 C C . SER A 1 78 ? -37.156 39.132 5.118 1.00 33.38 78 SER A C 1
ATOM 528 O O . SER A 1 78 ? -36.074 38.691 5.496 1.00 33.38 78 SER A O 1
ATOM 530 N N . THR A 1 79 ? -38.307 38.801 5.698 1.00 38.09 79 THR A N 1
ATOM 531 C CA . THR A 1 79 ? -38.533 37.891 6.833 1.00 38.09 79 THR A CA 1
ATOM 532 C C . THR A 1 79 ? -38.377 36.408 6.456 1.00 38.09 79 THR A C 1
ATOM 534 O O . THR A 1 79 ? -38.409 36.066 5.273 1.00 38.09 79 THR A O 1
ATOM 537 N N . PRO A 1 80 ? -38.191 35.503 7.441 1.00 44.19 80 PRO A N 1
ATOM 538 C CA . PRO A 1 80 ? -37.679 34.162 7.198 1.00 44.19 80 PRO A CA 1
ATOM 539 C C . PRO A 1 80 ? -38.792 33.234 6.710 1.00 44.19 80 PRO A C 1
ATOM 541 O O . PRO A 1 80 ? -39.854 33.132 7.325 1.00 44.19 80 PRO A O 1
ATOM 544 N N . ARG A 1 81 ? -38.536 32.512 5.618 1.00 37.84 81 ARG A N 1
ATOM 545 C CA . ARG A 1 81 ? -39.382 31.405 5.170 1.00 37.84 81 ARG A CA 1
ATOM 546 C C . ARG A 1 81 ? -38.549 30.135 5.264 1.00 37.84 81 ARG A C 1
ATOM 548 O O . ARG A 1 81 ? -37.497 30.028 4.642 1.00 37.84 81 ARG A O 1
ATOM 555 N N . GLY A 1 82 ? -38.977 29.243 6.150 1.00 40.50 82 GLY A N 1
ATOM 556 C CA . GLY A 1 82 ? -38.219 28.062 6.523 1.00 40.50 82 GLY A CA 1
ATOM 557 C C . GLY A 1 82 ? -37.957 27.112 5.360 1.00 40.50 82 GLY A C 1
ATOM 558 O O . GLY A 1 82 ? -38.752 26.991 4.434 1.00 40.50 82 GLY A O 1
ATOM 559 N N . SER A 1 83 ? -36.877 26.352 5.488 1.00 38.09 83 SER A N 1
ATOM 560 C CA . SER A 1 83 ? -36.883 24.962 5.058 1.00 38.09 83 SER A CA 1
ATOM 561 C C . SER A 1 83 ? -35.986 24.182 6.011 1.00 38.09 83 SER A C 1
ATOM 563 O O . SER A 1 83 ? -34.808 24.495 6.184 1.00 38.09 83 SER A O 1
ATOM 565 N N . ARG A 1 84 ? -36.595 23.205 6.682 1.00 50.53 84 ARG A N 1
ATOM 566 C CA . ARG A 1 84 ? -35.907 22.152 7.416 1.00 50.53 84 ARG A CA 1
ATOM 567 C C . ARG A 1 84 ? -35.088 21.358 6.403 1.00 50.53 84 ARG A C 1
ATOM 569 O O . ARG A 1 84 ? -35.653 20.587 5.638 1.00 50.53 84 ARG A O 1
ATOM 576 N N . GLY A 1 85 ? -33.777 21.539 6.420 1.00 38.50 85 GLY A N 1
ATOM 577 C CA . GLY A 1 85 ? -32.837 20.553 5.913 1.00 38.50 85 GLY A CA 1
ATOM 578 C C . GLY A 1 85 ? -32.181 19.908 7.118 1.00 38.50 85 GLY A C 1
ATOM 579 O O . GLY A 1 85 ? -31.205 20.444 7.630 1.00 38.50 85 GLY A O 1
ATOM 580 N N . ASN A 1 86 ? -32.736 18.799 7.605 1.00 46.19 86 ASN A N 1
ATOM 581 C CA . ASN A 1 86 ? -32.007 17.906 8.498 1.00 46.19 86 ASN A CA 1
ATOM 582 C C . ASN A 1 86 ? -30.933 17.230 7.635 1.00 46.19 86 ASN A C 1
ATOM 584 O O . ASN A 1 86 ? -31.133 16.128 7.133 1.00 46.19 86 ASN A O 1
ATOM 588 N N . GLY A 1 87 ? -29.858 17.960 7.334 1.00 45.94 87 GLY A N 1
ATOM 589 C CA . GLY A 1 87 ? -28.677 17.383 6.721 1.00 45.94 87 GLY A CA 1
ATOM 590 C C . GLY A 1 87 ? -28.061 16.489 7.776 1.00 45.94 87 GLY A C 1
ATOM 591 O O . GLY A 1 87 ? -27.406 16.991 8.685 1.00 45.94 87 GLY A O 1
ATOM 592 N N . SER A 1 88 ? -28.327 15.184 7.709 1.00 55.16 88 SER A N 1
ATOM 593 C CA . SER A 1 88 ? -27.528 14.222 8.453 1.00 55.16 88 SER A CA 1
ATOM 594 C C . SER A 1 88 ? -26.093 14.433 7.992 1.00 55.16 88 SER A C 1
ATOM 596 O O . SER A 1 88 ? -25.753 14.096 6.856 1.00 55.16 88 SER A O 1
ATOM 598 N N . VAL A 1 89 ? -25.276 15.071 8.825 1.00 64.62 89 VAL A N 1
ATOM 599 C CA . VAL A 1 89 ? -23.837 15.107 8.603 1.00 64.62 89 VAL A CA 1
ATOM 600 C C . VAL A 1 89 ? -23.418 13.645 8.626 1.00 64.62 89 VAL A C 1
ATOM 602 O O . VAL A 1 89 ? -23.543 12.987 9.660 1.00 64.62 89 VAL A O 1
ATOM 605 N N . ALA A 1 90 ? -23.066 13.100 7.461 1.00 71.56 90 ALA A N 1
ATOM 606 C CA . ALA A 1 90 ? -22.553 11.746 7.380 1.00 71.56 90 ALA A CA 1
ATOM 607 C C . ALA A 1 90 ? -21.357 11.662 8.336 1.00 71.56 90 ALA A C 1
ATOM 609 O O . ALA A 1 90 ? -20.505 12.553 8.340 1.00 71.56 90 ALA A O 1
ATOM 610 N N . ARG A 1 91 ? -21.344 10.639 9.196 1.00 87.56 91 ARG A N 1
ATOM 611 C CA . ARG A 1 91 ? -20.203 10.361 10.073 1.00 87.56 91 ARG A CA 1
ATOM 612 C C . ARG A 1 91 ? -18.951 10.293 9.197 1.00 87.56 91 ARG A C 1
ATOM 614 O O . ARG A 1 91 ? -18.948 9.562 8.209 1.00 87.56 91 ARG A O 1
ATOM 621 N N . GLN A 1 92 ? -17.911 11.021 9.584 1.00 92.75 92 GLN A N 1
ATOM 622 C CA . GLN A 1 92 ? -16.600 10.884 8.963 1.00 92.75 92 GLN A CA 1
ATOM 623 C C . GLN A 1 92 ? -16.003 9.522 9.331 1.00 92.75 92 GLN A C 1
ATOM 625 O O . GLN A 1 92 ? -16.144 9.068 10.468 1.00 92.75 92 GLN A O 1
ATOM 630 N N . ALA A 1 93 ? -15.370 8.862 8.366 1.00 96.56 93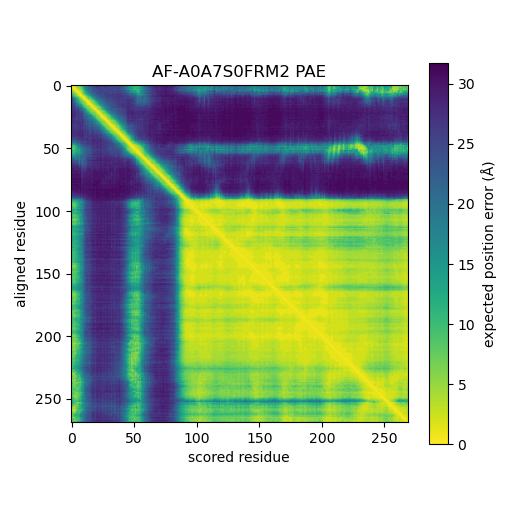 ALA A N 1
ATOM 631 C CA . ALA A 1 93 ? -14.601 7.655 8.620 1.00 96.56 93 ALA A CA 1
ATOM 632 C C . ALA A 1 93 ? -13.278 8.031 9.294 1.00 96.56 93 ALA A C 1
ATOM 634 O O . ALA A 1 93 ? -12.551 8.896 8.800 1.00 96.56 93 ALA A O 1
ATOM 635 N N . VAL A 1 94 ? -12.956 7.370 10.401 1.00 97.88 94 VAL A N 1
ATOM 636 C CA . VAL A 1 94 ? -11.705 7.589 11.129 1.00 97.88 94 VAL A CA 1
ATOM 637 C C . VAL A 1 94 ? -10.599 6.768 10.475 1.00 97.88 94 VAL A C 1
ATOM 639 O O . VAL A 1 94 ? -10.675 5.538 10.428 1.00 97.88 94 VAL A O 1
ATOM 642 N N . VAL A 1 95 ? -9.560 7.435 9.977 1.00 98.19 95 VAL A N 1
ATOM 643 C CA . VAL A 1 95 ? -8.438 6.802 9.276 1.00 98.19 95 VAL A CA 1
ATOM 644 C C . VAL A 1 95 ? -7.137 7.018 10.036 1.00 98.19 95 VAL A C 1
ATOM 646 O O . VAL A 1 95 ? -6.733 8.152 10.282 1.00 98.19 95 VAL A O 1
ATOM 649 N N . PHE A 1 96 ? -6.440 5.928 10.353 1.00 98.00 96 PHE A N 1
ATOM 650 C CA . PHE A 1 96 ? -5.103 5.957 10.947 1.00 98.00 96 PHE A CA 1
ATOM 651 C C . PHE A 1 96 ? -4.024 5.680 9.891 1.00 98.00 96 PHE A C 1
ATOM 653 O O . PHE A 1 96 ? -4.144 4.745 9.100 1.00 98.00 96 PHE A O 1
ATOM 660 N N . ILE A 1 97 ? -2.941 6.463 9.885 1.00 97.44 97 ILE A N 1
ATOM 661 C CA . ILE A 1 97 ? -1.791 6.249 8.991 1.00 97.44 97 ILE A CA 1
ATOM 662 C C . ILE A 1 97 ? -0.598 5.763 9.819 1.00 97.44 97 ILE A C 1
ATOM 664 O O . ILE A 1 97 ? 0.118 6.549 10.443 1.00 97.44 97 ILE A O 1
ATOM 668 N N . ASP A 1 98 ? -0.334 4.460 9.787 1.00 95.88 98 ASP A N 1
ATOM 669 C CA . ASP A 1 98 ? 0.820 3.877 10.469 1.00 95.88 98 ASP A CA 1
ATOM 670 C C . ASP A 1 98 ? 2.068 4.058 9.591 1.00 95.88 98 ASP A C 1
ATOM 672 O O . ASP A 1 98 ? 2.130 3.569 8.463 1.00 95.88 98 ASP A O 1
ATOM 676 N N . GLY A 1 99 ? 3.061 4.811 10.070 1.00 92.69 99 GLY A N 1
ATOM 677 C CA . GLY A 1 99 ? 4.193 5.257 9.242 1.00 92.69 99 GLY A CA 1
ATOM 678 C C . GLY A 1 99 ? 3.986 6.613 8.548 1.00 92.69 99 GLY A C 1
ATOM 679 O O . GLY A 1 99 ? 4.644 6.900 7.547 1.00 92.69 99 GLY A O 1
ATOM 680 N N . GLU A 1 100 ? 3.122 7.473 9.097 1.00 89.25 100 GLU A N 1
ATOM 681 C CA . GLU A 1 100 ? 2.807 8.834 8.619 1.00 89.25 100 GLU A CA 1
ATOM 682 C C . GLU A 1 100 ? 4.039 9.703 8.264 1.00 89.25 100 GLU A C 1
ATOM 684 O O . GLU A 1 100 ? 3.996 10.497 7.331 1.00 89.25 100 GLU A O 1
ATOM 689 N N . ALA A 1 101 ? 5.171 9.542 8.962 1.00 86.25 101 ALA A N 1
ATOM 690 C CA . ALA A 1 101 ? 6.398 10.326 8.741 1.00 86.25 101 ALA A CA 1
ATOM 691 C C . ALA A 1 101 ? 7.293 9.819 7.580 1.00 86.25 101 ALA A C 1
ATOM 693 O O . ALA A 1 101 ? 8.386 10.353 7.329 1.00 86.25 101 ALA A O 1
ATOM 694 N N . GLY A 1 102 ? 6.892 8.736 6.910 1.00 85.31 102 GLY A N 1
ATOM 695 C CA . GLY A 1 102 ? 7.534 8.232 5.697 1.00 85.31 102 GLY A CA 1
ATOM 696 C C . GLY A 1 102 ? 7.120 9.028 4.458 1.00 85.31 102 GLY A C 1
ATOM 697 O O . GLY A 1 102 ? 6.111 9.720 4.468 1.00 85.31 102 GLY A O 1
ATOM 698 N N . THR A 1 103 ? 7.860 8.902 3.355 1.00 85.94 103 THR A N 1
ATOM 699 C CA . THR A 1 103 ? 7.525 9.593 2.093 1.00 85.94 103 THR A CA 1
ATOM 700 C C . THR A 1 103 ? 6.126 9.233 1.590 1.00 85.94 103 THR A C 1
ATOM 702 O O . THR A 1 103 ? 5.363 10.118 1.215 1.00 85.94 103 THR A O 1
ATOM 705 N N . THR A 1 104 ? 5.761 7.948 1.640 1.00 89.25 104 THR A N 1
ATOM 706 C CA . THR A 1 104 ? 4.409 7.481 1.302 1.00 89.25 104 THR A CA 1
ATOM 707 C C . THR A 1 104 ? 3.372 7.982 2.305 1.00 89.25 104 THR A C 1
ATOM 709 O O . THR A 1 104 ? 2.327 8.470 1.893 1.00 89.25 104 THR A O 1
ATOM 712 N N . GLY A 1 105 ? 3.673 7.929 3.608 1.00 91.94 105 GLY A N 1
ATOM 713 C CA . GLY A 1 105 ? 2.765 8.380 4.668 1.00 91.94 105 GLY A CA 1
ATOM 714 C C . GLY A 1 105 ? 2.395 9.857 4.546 1.00 91.94 105 GLY A C 1
ATOM 715 O O . GLY A 1 105 ? 1.213 10.186 4.576 1.00 91.94 105 GLY A O 1
ATOM 716 N N . LEU A 1 106 ? 3.385 10.721 4.297 1.00 91.50 106 LEU A N 1
ATOM 717 C CA . LEU A 1 106 ? 3.180 12.154 4.062 1.00 91.50 106 LEU A CA 1
ATOM 718 C C . LEU A 1 106 ? 2.261 12.385 2.859 1.00 91.50 106 LEU A C 1
ATOM 720 O O . LEU A 1 106 ? 1.275 13.099 2.950 1.00 91.50 106 LEU A O 1
ATOM 724 N N . GLN A 1 107 ? 2.530 11.698 1.751 1.00 91.81 107 GLN A N 1
ATOM 725 C CA . GLN A 1 107 ? 1.722 11.797 0.541 1.00 91.81 107 GLN A CA 1
ATOM 726 C C . GLN A 1 107 ? 0.284 11.284 0.701 1.00 91.81 107 GLN A C 1
ATOM 728 O O . GLN A 1 107 ? -0.613 11.754 -0.002 1.00 91.81 107 GLN A O 1
ATOM 733 N N . VAL A 1 108 ? 0.060 10.273 1.543 1.00 94.69 108 VAL A N 1
ATOM 734 C CA . VAL A 1 108 ? -1.291 9.801 1.873 1.00 94.69 108 VAL A CA 1
ATOM 735 C C . VAL A 1 108 ? -1.989 10.851 2.724 1.00 94.69 108 VAL A C 1
ATOM 737 O O . VAL A 1 108 ? -3.093 11.258 2.379 1.00 94.69 108 VAL A O 1
ATOM 740 N N . ARG A 1 109 ? -1.328 11.349 3.772 1.00 94.81 109 ARG A N 1
ATOM 741 C CA . ARG A 1 109 ? -1.876 12.400 4.628 1.00 94.81 109 ARG A CA 1
ATOM 742 C C . ARG A 1 109 ? -2.281 13.628 3.825 1.00 94.81 109 ARG A C 1
ATOM 744 O O . ARG A 1 109 ? -3.431 14.025 3.919 1.00 94.81 109 ARG A O 1
ATOM 751 N N . ASP A 1 110 ? -1.399 14.149 2.975 1.00 93.81 110 ASP A N 1
ATOM 752 C CA . ASP A 1 110 ? -1.664 15.343 2.162 1.00 93.81 110 ASP A CA 1
ATOM 753 C C . ASP A 1 110 ? -2.893 15.180 1.242 1.00 93.81 110 ASP A C 1
ATOM 755 O O . ASP A 1 110 ? -3.512 16.165 0.848 1.00 93.81 110 ASP A O 1
ATOM 759 N N . ARG A 1 111 ? -3.252 13.941 0.871 1.00 94.00 111 ARG A N 1
ATOM 760 C CA . ARG A 1 111 ? -4.450 13.646 0.063 1.00 94.00 111 ARG A CA 1
ATOM 761 C C . ARG A 1 111 ? -5.720 13.494 0.893 1.00 94.00 111 ARG A C 1
ATOM 763 O O . ARG A 1 111 ? -6.801 13.750 0.371 1.00 94.00 111 ARG A O 1
ATOM 770 N N . LEU A 1 112 ? -5.598 13.005 2.124 1.00 95.31 112 LEU A N 1
ATOM 771 C CA . LEU A 1 112 ? -6.733 12.748 3.011 1.00 95.31 112 LEU A CA 1
ATOM 772 C C . LEU A 1 112 ? -7.064 13.958 3.894 1.00 95.31 112 LEU A C 1
ATOM 774 O O . LEU A 1 112 ? -8.204 14.109 4.329 1.00 95.31 112 LEU A O 1
ATOM 778 N N . GLU A 1 113 ? -6.090 14.829 4.147 1.00 93.25 113 GLU A N 1
ATOM 779 C CA . GLU A 1 113 ? -6.262 16.037 4.942 1.00 93.25 113 GLU A CA 1
ATOM 780 C C . GLU A 1 113 ? -7.298 16.971 4.297 1.00 93.25 113 GLU A C 1
ATOM 782 O O . GLU A 1 113 ? -7.222 17.320 3.118 1.00 93.25 113 GLU A O 1
ATOM 787 N N . GLY A 1 114 ? -8.309 17.358 5.078 1.00 90.12 114 GLY A N 1
ATOM 788 C CA . GLY A 1 114 ? -9.412 18.202 4.614 1.00 90.12 114 GLY A CA 1
ATOM 789 C C . GLY A 1 114 ? -10.469 17.483 3.768 1.00 90.12 114 GLY A C 1
ATOM 790 O O . GLY A 1 114 ? -11.380 18.147 3.265 1.00 90.12 114 GLY A O 1
ATOM 791 N N . HIS A 1 115 ? -10.395 16.156 3.611 1.00 95.00 115 HIS A N 1
ATOM 792 C CA . HIS A 1 115 ? -11.449 15.398 2.941 1.00 95.00 115 HIS A CA 1
ATOM 793 C C . HIS A 1 115 ? -12.743 15.429 3.783 1.00 95.00 115 HIS A C 1
ATOM 795 O O . HIS A 1 115 ? -12.706 15.110 4.971 1.00 95.00 115 HIS A O 1
ATOM 801 N N . PRO A 1 116 ? -13.909 15.788 3.210 1.00 95.00 116 PRO A N 1
ATOM 802 C CA . PRO A 1 116 ? -15.128 16.047 3.986 1.00 95.00 116 PRO A CA 1
ATOM 803 C C . PRO A 1 116 ? -15.675 14.815 4.722 1.00 95.00 116 PRO A C 1
ATOM 805 O O . PRO A 1 116 ? -16.405 14.966 5.698 1.00 95.00 116 PRO A O 1
ATOM 808 N N . GLU A 1 117 ? -15.316 13.614 4.270 1.00 95.62 117 GLU A N 1
ATOM 809 C CA . GLU A 1 117 ? -15.801 12.334 4.804 1.00 95.62 117 GLU A CA 1
ATOM 810 C C . GLU A 1 117 ? -14.750 11.575 5.629 1.00 95.62 117 GLU A C 1
ATOM 812 O O . GLU A 1 117 ? -15.013 10.447 6.036 1.00 95.62 117 GLU A O 1
ATOM 817 N N . ILE A 1 118 ? -13.559 12.145 5.854 1.00 96.69 118 ILE A N 1
ATOM 818 C CA . ILE A 1 118 ? -12.457 11.457 6.544 1.00 96.69 118 ILE A CA 1
ATOM 819 C C . ILE A 1 118 ? -11.937 12.317 7.691 1.00 96.69 118 ILE A C 1
ATOM 821 O O . ILE A 1 118 ? -11.603 13.485 7.507 1.00 96.69 118 ILE A O 1
ATOM 825 N N . GLU A 1 119 ? -11.818 11.700 8.859 1.00 96.69 119 GLU A N 1
ATOM 826 C CA . GLU A 1 119 ? -11.110 12.236 10.015 1.00 96.69 119 GLU A CA 1
ATOM 827 C C . GLU A 1 119 ? -9.790 11.473 10.175 1.00 96.69 119 GLU A C 1
ATOM 829 O O . GLU A 1 119 ? -9.776 10.242 10.203 1.00 96.69 119 GLU A O 1
ATOM 834 N N . LEU A 1 120 ? -8.664 12.185 10.260 1.00 96.44 120 LEU A N 1
ATOM 835 C CA . LEU A 1 120 ? -7.357 11.556 10.444 1.00 96.44 120 LEU A CA 1
ATOM 836 C C . LEU A 1 120 ? -7.042 11.381 11.930 1.00 96.44 120 LEU A C 1
ATOM 838 O O . LEU A 1 120 ? -6.902 12.357 12.665 1.00 96.44 120 LEU A O 1
ATOM 842 N N . LEU A 1 121 ? -6.858 10.129 12.343 1.00 95.06 121 LEU A N 1
ATOM 843 C CA . LEU A 1 121 ? -6.294 9.785 13.639 1.00 95.06 121 LEU A CA 1
ATOM 844 C C . LEU A 1 121 ? -4.766 9.861 13.554 1.00 95.06 121 LEU A C 1
ATOM 846 O O . LEU A 1 121 ? -4.146 9.157 12.754 1.00 95.06 121 LEU A O 1
ATOM 850 N N . SER A 1 122 ? -4.157 10.672 14.416 1.00 90.31 122 SER A N 1
ATOM 851 C CA . SER A 1 122 ? -2.701 10.813 14.512 1.00 90.31 122 SER A CA 1
ATOM 852 C C . SER A 1 122 ? -2.218 10.517 15.926 1.00 90.31 122 SER A C 1
ATOM 854 O O . SER A 1 122 ? -2.818 10.944 16.909 1.00 90.31 122 SER A O 1
ATOM 856 N N . LEU A 1 123 ? -1.095 9.805 16.025 1.00 92.25 123 LEU A N 1
ATOM 857 C CA . LEU A 1 123 ? -0.392 9.592 17.288 1.00 92.25 123 LEU A CA 1
ATOM 858 C C . LEU A 1 123 ? 0.598 10.726 17.553 1.00 92.25 123 LEU A C 1
ATOM 860 O O . LEU A 1 123 ? 1.204 11.262 16.617 1.00 92.25 123 LEU A O 1
ATOM 864 N N . ASP A 1 124 ? 0.830 11.016 18.836 1.00 91.06 124 ASP A N 1
ATOM 865 C CA . ASP A 1 124 ? 1.965 11.839 19.255 1.00 91.06 124 ASP A CA 1
ATOM 866 C C . ASP A 1 124 ? 3.256 11.284 18.616 1.00 91.06 124 ASP A C 1
ATOM 868 O O . ASP A 1 124 ? 3.488 10.066 18.660 1.00 91.06 124 ASP A O 1
ATOM 872 N N . PRO A 1 125 ? 4.110 12.136 18.016 1.00 89.50 125 PRO A N 1
ATOM 873 C CA . PRO A 1 125 ? 5.388 11.726 17.449 1.00 89.50 125 PRO A CA 1
ATOM 874 C C . PRO A 1 125 ? 6.229 10.788 18.322 1.00 89.50 125 PRO A C 1
ATOM 876 O O . PRO A 1 125 ? 6.871 9.889 17.772 1.00 89.50 125 PRO A O 1
ATOM 879 N N . ALA A 1 126 ? 6.220 10.971 19.644 1.00 91.62 126 ALA A N 1
ATOM 880 C CA . ALA A 1 126 ? 6.958 10.147 20.597 1.00 91.62 126 ALA A CA 1
ATOM 881 C C . ALA A 1 126 ? 6.378 8.729 20.743 1.00 91.62 126 ALA A C 1
ATOM 883 O O . ALA A 1 126 ? 7.122 7.785 21.003 1.00 91.62 126 ALA A O 1
ATOM 884 N N . LEU A 1 127 ? 5.073 8.558 20.514 1.00 91.94 127 LEU A N 1
ATOM 885 C CA . LEU A 1 127 ? 4.352 7.290 20.665 1.00 91.94 127 LEU A CA 1
ATOM 886 C C . LEU A 1 127 ? 4.275 6.474 19.367 1.00 91.94 127 LEU A C 1
ATOM 888 O O . LEU A 1 127 ? 3.836 5.329 19.376 1.00 91.94 127 LEU A O 1
ATOM 892 N N . ARG A 1 128 ? 4.755 7.001 18.234 1.00 87.88 128 ARG A N 1
ATOM 893 C CA . ARG A 1 128 ? 4.687 6.318 16.923 1.00 87.88 128 ARG A CA 1
ATOM 894 C C . ARG A 1 128 ? 5.446 4.992 16.837 1.00 87.88 128 ARG A C 1
ATOM 896 O O . ARG A 1 128 ? 5.270 4.262 15.868 1.00 87.88 128 ARG A O 1
ATOM 903 N N . LYS A 1 129 ? 6.335 4.707 17.789 1.00 88.06 129 LYS A N 1
ATOM 904 C CA . LYS A 1 129 ? 7.045 3.422 17.901 1.00 88.06 129 LYS A CA 1
ATOM 905 C C . LYS A 1 129 ? 6.570 2.589 19.090 1.00 88.06 129 LYS A C 1
ATOM 907 O O . LYS A 1 129 ? 7.026 1.460 19.233 1.00 88.06 129 LYS A O 1
ATOM 912 N N . ASP A 1 130 ? 5.685 3.138 19.917 1.00 94.06 130 ASP A N 1
ATOM 913 C CA . ASP A 1 130 ? 5.106 2.419 21.038 1.00 94.06 130 ASP A CA 1
ATOM 914 C C . ASP A 1 130 ? 4.069 1.418 20.522 1.00 94.06 130 ASP A C 1
ATOM 916 O O . ASP A 1 130 ? 3.144 1.764 19.785 1.00 94.06 130 ASP A O 1
ATOM 920 N N . GLU A 1 131 ? 4.246 0.149 20.870 1.00 94.06 131 GLU A N 1
ATOM 921 C CA . GLU A 1 131 ? 3.382 -0.919 20.373 1.00 94.06 131 GLU A CA 1
ATOM 922 C C . GLU A 1 131 ? 1.953 -0.807 20.924 1.00 94.06 131 GLU A C 1
ATOM 924 O O . GLU A 1 131 ? 0.996 -1.090 20.202 1.00 94.06 131 GLU A O 1
ATOM 929 N N . GLY A 1 132 ? 1.799 -0.368 22.179 1.00 96.19 132 GLY A N 1
ATOM 930 C CA . GLY A 1 132 ? 0.502 -0.212 22.834 1.00 96.19 132 GLY A CA 1
ATOM 931 C C . GLY A 1 132 ? -0.334 0.885 22.184 1.00 96.19 132 GLY A C 1
ATOM 932 O O . GLY A 1 132 ? -1.458 0.624 21.760 1.00 96.19 132 GLY A O 1
ATOM 933 N N . ALA A 1 133 ? 0.248 2.071 22.018 1.00 96.19 133 ALA A N 1
ATOM 934 C CA . ALA A 1 133 ? -0.394 3.211 21.373 1.00 96.19 133 ALA A CA 1
ATOM 935 C C . ALA A 1 133 ? -0.757 2.913 19.911 1.00 96.19 133 ALA A C 1
ATOM 937 O O . ALA A 1 133 ? -1.852 3.242 19.456 1.00 96.19 133 ALA A O 1
ATOM 938 N N . ARG A 1 134 ? 0.129 2.233 19.168 1.00 96.88 134 ARG A N 1
ATOM 939 C CA . ARG A 1 134 ? -0.169 1.794 17.795 1.00 96.88 134 ARG A CA 1
ATOM 940 C C . ARG A 1 134 ? -1.303 0.782 17.753 1.00 96.88 134 ARG A C 1
ATOM 942 O O . ARG A 1 134 ? -2.182 0.914 16.911 1.00 96.88 134 ARG A O 1
ATOM 949 N N . ARG A 1 135 ? -1.306 -0.209 18.651 1.00 97.38 135 ARG A N 1
ATOM 950 C CA . ARG A 1 135 ? -2.393 -1.192 18.762 1.00 97.38 135 ARG A CA 1
ATOM 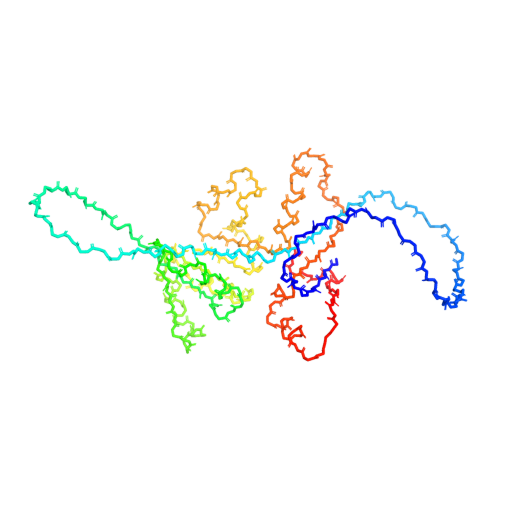951 C C . ARG A 1 135 ? -3.724 -0.497 19.026 1.00 97.38 135 ARG A C 1
ATOM 953 O O . ARG A 1 135 ? -4.707 -0.812 18.364 1.00 97.38 135 ARG A O 1
ATOM 960 N N . GLU A 1 136 ? -3.756 0.435 19.971 1.00 97.31 136 GLU A N 1
ATOM 961 C CA . GLU A 1 136 ? -4.962 1.192 20.302 1.00 97.31 136 GLU A CA 1
ATOM 962 C C . GLU A 1 136 ? -5.462 2.007 19.104 1.00 97.31 136 GLU A C 1
ATOM 964 O O . GLU A 1 136 ? -6.631 1.893 18.744 1.00 97.31 136 GLU A O 1
ATOM 969 N N . ALA A 1 137 ? -4.577 2.747 18.428 1.00 97.19 137 ALA A N 1
ATOM 970 C CA . ALA A 1 137 ? -4.931 3.533 17.246 1.00 97.19 137 ALA A CA 1
ATOM 971 C C . ALA A 1 137 ? -5.406 2.670 16.065 1.00 97.19 137 ALA A C 1
ATOM 973 O O . ALA A 1 137 ? -6.392 2.993 15.409 1.00 97.19 137 ALA A O 1
ATOM 974 N N . LEU A 1 138 ? -4.735 1.544 15.805 1.00 97.75 138 LEU A N 1
ATOM 975 C CA . LEU A 1 138 ? -5.138 0.597 14.764 1.00 97.75 138 LEU A CA 1
ATOM 976 C C . LEU A 1 138 ? -6.541 0.041 15.026 1.00 97.75 138 LEU A C 1
ATOM 978 O O . LEU A 1 138 ? -7.341 -0.064 14.101 1.00 97.75 138 LEU A O 1
ATOM 982 N N . ARG A 1 139 ? -6.841 -0.314 16.280 1.00 97.81 139 ARG A N 1
ATOM 983 C CA . ARG A 1 139 ? -8.122 -0.923 16.667 1.00 97.81 139 ARG A CA 1
ATOM 984 C C . ARG A 1 139 ? -9.266 0.086 16.798 1.00 97.81 139 ARG A C 1
ATOM 986 O O . ARG A 1 139 ? -10.417 -0.335 16.758 1.00 97.81 139 ARG A O 1
ATOM 993 N N . SER A 1 140 ? -8.975 1.373 16.986 1.00 96.81 140 SER A N 1
ATOM 994 C CA . SER A 1 140 ? -9.993 2.427 17.109 1.00 96.81 140 SER A CA 1
ATOM 995 C C . SER A 1 140 ? -10.380 3.078 15.777 1.00 96.81 140 SER A C 1
ATOM 997 O O . SER A 1 140 ? -11.414 3.744 15.712 1.00 96.81 140 SER A O 1
ATOM 999 N N . ALA A 1 141 ? -9.586 2.885 14.722 1.00 97.88 141 ALA A N 1
ATOM 1000 C CA . ALA A 1 141 ? -9.861 3.420 13.393 1.00 97.88 141 ALA A CA 1
ATOM 1001 C C . ALA A 1 141 ? -10.862 2.559 12.599 1.00 97.88 141 ALA A C 1
ATOM 1003 O O . ALA A 1 141 ? -10.863 1.334 12.701 1.00 97.88 141 ALA A O 1
ATOM 1004 N N . ASP A 1 142 ? -11.653 3.198 11.731 1.00 98.12 142 ASP A N 1
ATOM 1005 C CA . ASP A 1 142 ? -12.473 2.500 10.732 1.00 98.12 142 ASP A CA 1
ATOM 1006 C C . ASP A 1 142 ? -11.582 1.869 9.650 1.00 98.12 142 ASP A C 1
ATOM 1008 O O . ASP A 1 142 ? -11.830 0.755 9.176 1.00 98.12 142 ASP A O 1
ATOM 1012 N N . ALA A 1 143 ? -10.509 2.575 9.278 1.00 98.19 143 ALA A N 1
ATOM 1013 C CA . ALA A 1 143 ? -9.497 2.078 8.361 1.00 98.19 143 ALA A CA 1
ATOM 1014 C C . ALA A 1 143 ? -8.075 2.478 8.776 1.00 98.19 143 ALA A C 1
ATOM 1016 O O . ALA A 1 143 ? -7.837 3.545 9.339 1.00 98.19 143 ALA A O 1
ATOM 1017 N N . ALA A 1 144 ? -7.106 1.633 8.438 1.00 98.25 144 ALA A N 1
ATOM 1018 C CA . ALA A 1 144 ? -5.688 1.866 8.652 1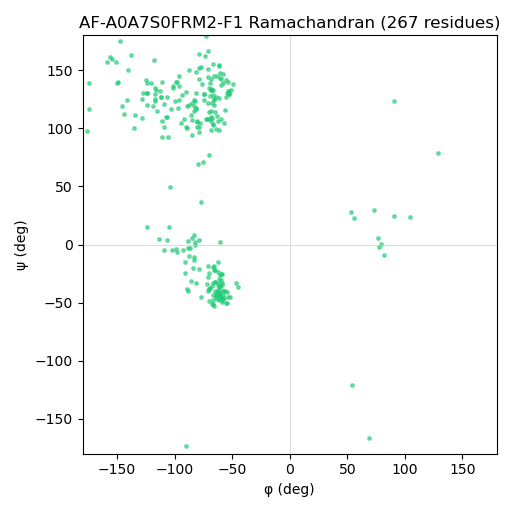.00 98.25 144 ALA A CA 1
ATOM 1019 C C . ALA A 1 144 ? -4.916 1.766 7.332 1.00 98.25 144 ALA A C 1
ATOM 1021 O O . ALA A 1 144 ? -5.037 0.782 6.599 1.00 98.25 144 ALA A O 1
ATOM 1022 N N . VAL A 1 145 ? -4.079 2.766 7.053 1.00 98.38 145 VAL A N 1
ATOM 1023 C CA . VAL A 1 145 ? -3.133 2.749 5.933 1.00 98.38 145 VAL A CA 1
ATOM 1024 C C . VAL A 1 145 ? -1.738 2.456 6.471 1.00 98.38 145 VAL A C 1
ATOM 1026 O O . VAL A 1 145 ? -1.185 3.246 7.238 1.00 98.38 145 VAL A O 1
ATOM 1029 N N . LEU A 1 146 ? -1.158 1.325 6.068 1.00 98.06 146 LEU A N 1
ATOM 1030 C CA . LEU A 1 146 ? 0.177 0.915 6.500 1.00 98.06 146 LEU A CA 1
ATOM 1031 C C . LEU A 1 146 ? 1.221 1.422 5.504 1.00 98.06 146 LEU A C 1
ATOM 1033 O O . LEU A 1 146 ? 1.368 0.908 4.396 1.00 98.06 146 LEU A O 1
ATOM 1037 N N . CYS A 1 147 ? 1.982 2.424 5.924 1.00 95.62 147 CYS A N 1
ATOM 1038 C CA . CYS A 1 147 ? 3.104 3.015 5.199 1.00 95.62 147 CYS A CA 1
ATOM 1039 C C . CYS A 1 147 ? 4.434 2.532 5.800 1.00 95.62 147 CYS A C 1
ATOM 1041 O O . CYS A 1 147 ? 5.315 3.327 6.137 1.00 95.62 147 CYS A O 1
ATOM 1043 N N . LEU A 1 148 ? 4.556 1.213 5.970 1.00 94.81 148 LEU A N 1
ATOM 1044 C CA . LEU A 1 148 ? 5.600 0.563 6.762 1.00 94.81 148 LEU A CA 1
ATOM 1045 C C . LEU A 1 148 ? 6.494 -0.357 5.911 1.00 94.81 148 LEU A C 1
ATOM 1047 O O . LEU A 1 148 ? 6.075 -0.828 4.853 1.00 94.81 148 LEU A O 1
ATOM 1051 N N . PRO A 1 149 ? 7.717 -0.671 6.376 1.00 93.00 149 PRO A N 1
ATOM 1052 C CA . PRO A 1 149 ? 8.470 -1.819 5.879 1.00 93.00 149 PRO A CA 1
ATOM 1053 C C . PRO A 1 149 ? 7.730 -3.139 6.138 1.00 93.00 149 PRO A C 1
ATOM 1055 O O . PRO A 1 149 ? 6.989 -3.252 7.110 1.00 93.00 149 PRO A O 1
ATOM 1058 N N . ASP A 1 150 ? 7.998 -4.155 5.318 1.00 95.00 150 ASP A N 1
ATOM 1059 C CA . ASP A 1 150 ? 7.252 -5.422 5.303 1.00 95.00 150 ASP A CA 1
ATOM 1060 C C . ASP A 1 150 ? 7.111 -6.111 6.670 1.00 95.00 150 ASP A C 1
ATOM 1062 O O . ASP A 1 150 ? 6.017 -6.546 7.026 1.00 95.00 150 ASP A O 1
ATOM 1066 N N . ASP A 1 151 ? 8.189 -6.201 7.457 1.00 95.94 151 ASP A N 1
ATOM 1067 C CA . ASP A 1 151 ? 8.134 -6.830 8.787 1.00 95.94 151 ASP A CA 1
ATOM 1068 C C . ASP A 1 151 ? 7.239 -6.047 9.751 1.00 95.94 151 ASP A C 1
ATOM 1070 O O . ASP A 1 151 ? 6.450 -6.628 10.496 1.00 95.94 151 ASP A O 1
ATOM 1074 N N . ALA A 1 152 ? 7.309 -4.716 9.695 1.00 95.62 152 ALA A N 1
ATOM 1075 C CA . ALA A 1 152 ? 6.479 -3.845 10.513 1.00 95.62 152 ALA A CA 1
ATOM 1076 C C . ALA A 1 152 ? 5.013 -3.856 10.053 1.00 95.62 152 ALA A C 1
ATOM 1078 O O . ALA A 1 152 ? 4.125 -3.792 10.898 1.00 95.62 152 ALA A O 1
ATOM 1079 N N . ALA A 1 153 ? 4.746 -3.992 8.750 1.00 97.38 153 ALA A N 1
ATOM 1080 C CA . ALA A 1 153 ? 3.393 -4.157 8.222 1.00 97.38 153 ALA A CA 1
ATOM 1081 C C . ALA A 1 153 ? 2.757 -5.467 8.713 1.00 97.38 153 ALA A C 1
ATOM 1083 O O . ALA A 1 153 ? 1.625 -5.454 9.194 1.00 97.38 153 ALA A O 1
ATOM 1084 N N . ARG A 1 154 ? 3.497 -6.585 8.679 1.00 97.62 154 ARG A N 1
ATOM 1085 C CA . ARG A 1 154 ? 3.039 -7.865 9.253 1.00 97.62 154 ARG A CA 1
ATOM 1086 C C . ARG A 1 154 ? 2.761 -7.754 10.750 1.00 97.62 154 ARG A C 1
ATOM 1088 O O . ARG A 1 154 ? 1.710 -8.197 11.208 1.00 97.62 154 ARG A O 1
ATOM 1095 N N . ALA A 1 155 ? 3.669 -7.128 11.500 1.00 97.06 155 ALA A N 1
ATOM 1096 C CA . ALA A 1 155 ? 3.479 -6.900 12.929 1.00 97.06 155 ALA A CA 1
ATOM 1097 C C . ALA A 1 155 ? 2.240 -6.033 13.209 1.00 97.06 155 ALA A C 1
ATOM 1099 O O . ALA A 1 155 ? 1.435 -6.385 14.064 1.00 97.06 155 ALA A O 1
ATOM 1100 N N . ALA A 1 156 ? 2.031 -4.951 12.452 1.00 97.19 156 ALA A N 1
ATOM 1101 C CA . ALA A 1 156 ? 0.864 -4.081 12.594 1.00 97.19 156 ALA A CA 1
ATOM 1102 C C . ALA A 1 156 ? -0.455 -4.826 12.335 1.00 97.19 156 ALA A C 1
ATOM 1104 O O . ALA A 1 156 ? -1.405 -4.677 13.100 1.00 97.19 156 ALA A O 1
ATOM 1105 N N . VAL A 1 157 ? -0.506 -5.686 11.312 1.00 97.56 157 VAL A N 1
ATOM 1106 C CA . VAL A 1 157 ? -1.682 -6.532 11.054 1.00 97.56 157 VAL A CA 1
ATOM 1107 C C . VAL A 1 157 ? -1.935 -7.498 12.214 1.00 97.56 157 VAL A C 1
ATOM 1109 O O . VAL A 1 157 ? -3.085 -7.682 12.602 1.00 97.56 157 VAL A O 1
ATOM 1112 N N . ALA A 1 158 ? -0.889 -8.069 12.819 1.00 97.12 158 ALA A N 1
ATOM 1113 C CA . ALA A 1 158 ? -1.039 -8.933 13.991 1.00 97.12 158 ALA A CA 1
ATOM 1114 C C . ALA A 1 158 ? -1.591 -8.183 15.223 1.00 97.12 158 ALA A C 1
ATOM 1116 O O . ALA A 1 158 ? -2.346 -8.765 16.001 1.00 97.12 158 ALA A O 1
ATOM 1117 N N . LEU A 1 159 ? -1.282 -6.888 15.383 1.00 96.69 159 LEU A N 1
ATOM 1118 C CA . LEU A 1 159 ? -1.807 -6.060 16.480 1.00 96.69 159 LEU A CA 1
ATOM 1119 C C . LEU A 1 159 ? -3.325 -5.840 16.409 1.00 96.69 159 LEU A C 1
ATOM 1121 O O . LEU A 1 159 ? -3.938 -5.555 17.439 1.00 96.69 159 LEU A O 1
ATOM 1125 N N . LEU A 1 160 ? -3.939 -5.981 15.230 1.00 96.00 160 LEU A N 1
ATOM 1126 C CA . LEU A 1 160 ? -5.384 -5.807 15.073 1.00 96.00 160 LEU A CA 1
ATOM 1127 C C . LEU A 1 160 ? -6.186 -6.878 15.805 1.00 96.00 160 LEU A C 1
ATOM 1129 O O . LEU A 1 160 ? -7.259 -6.560 16.306 1.00 96.00 160 LEU A O 1
ATOM 1133 N N . GLY A 1 161 ? -5.687 -8.113 15.904 1.00 93.31 161 GLY A N 1
ATOM 1134 C CA . GLY A 1 161 ? -6.445 -9.229 16.472 1.00 93.31 161 GLY A CA 1
ATOM 1135 C C . GLY A 1 161 ? -7.803 -9.406 15.781 1.00 93.31 161 GLY A C 1
ATOM 1136 O O . GLY A 1 161 ? -7.870 -9.612 14.572 1.00 93.31 161 GLY A O 1
ATOM 1137 N N . ASP A 1 162 ? -8.875 -9.303 16.561 1.00 94.25 162 ASP A N 1
ATOM 1138 C CA . ASP A 1 162 ? -10.280 -9.402 16.149 1.00 94.25 162 ASP A CA 1
ATOM 1139 C C . ASP A 1 162 ? -10.919 -8.073 15.700 1.00 94.25 162 ASP A C 1
ATOM 1141 O O . ASP A 1 162 ? -12.113 -8.038 15.410 1.00 94.25 162 ASP A O 1
ATOM 1145 N N . ALA A 1 163 ? -10.159 -6.975 15.666 1.00 96.19 163 ALA A N 1
ATOM 1146 C CA . ALA A 1 163 ? -10.699 -5.672 15.298 1.00 96.19 163 ALA A CA 1
ATOM 1147 C C . ALA A 1 163 ? -11.167 -5.629 13.837 1.00 96.19 163 ALA A C 1
ATOM 1149 O O . ALA A 1 163 ? -10.542 -6.200 12.935 1.00 96.19 163 ALA A O 1
ATOM 1150 N N . ASP A 1 164 ? -12.248 -4.881 13.609 1.00 95.50 164 ASP A N 1
ATOM 1151 C CA . ASP A 1 164 ? -12.924 -4.823 12.313 1.00 95.50 164 ASP A CA 1
ATOM 1152 C C . ASP A 1 164 ? -12.325 -3.811 11.323 1.00 95.50 164 ASP A C 1
ATOM 1154 O O . ASP A 1 164 ? -12.851 -3.614 10.228 1.00 95.50 164 ASP A O 1
ATOM 1158 N N . THR A 1 165 ? -11.204 -3.190 11.697 1.00 98.25 165 THR A N 1
ATOM 1159 C CA . THR A 1 165 ? -10.493 -2.176 10.917 1.00 98.25 165 THR A CA 1
ATOM 1160 C C . THR A 1 165 ? -10.193 -2.667 9.502 1.00 98.25 165 THR A C 1
ATOM 1162 O O . THR A 1 165 ? -9.596 -3.736 9.306 1.00 98.25 165 THR A O 1
ATOM 1165 N N . VAL A 1 166 ? -10.546 -1.861 8.501 1.00 98.56 166 VAL A N 1
ATOM 1166 C CA . VAL A 1 166 ? -10.143 -2.081 7.106 1.00 98.56 166 VAL A CA 1
ATOM 1167 C C . VAL A 1 166 ? -8.669 -1.721 6.949 1.00 98.56 166 VAL A C 1
ATOM 1169 O O . VAL A 1 166 ? -8.249 -0.640 7.338 1.00 98.56 166 VAL A O 1
ATOM 1172 N N . VAL A 1 167 ? -7.862 -2.598 6.357 1.00 98.62 167 VAL A N 1
ATOM 1173 C CA . VAL A 1 167 ? -6.421 -2.364 6.195 1.00 98.62 167 VAL A CA 1
ATOM 1174 C C . VAL A 1 167 ? -6.071 -2.176 4.732 1.00 98.62 167 VAL A C 1
ATOM 1176 O O . VAL A 1 167 ? -6.353 -3.048 3.910 1.00 98.62 167 VAL A O 1
ATOM 1179 N N . VAL A 1 168 ? -5.385 -1.074 4.436 1.00 98.56 168 VAL A N 1
ATOM 1180 C CA . VAL A 1 168 ? -4.720 -0.821 3.157 1.00 98.56 168 VAL A CA 1
ATOM 1181 C C . VAL A 1 168 ? -3.213 -0.845 3.389 1.00 98.56 168 VAL A C 1
ATOM 1183 O O . VAL A 1 168 ? -2.648 0.079 3.969 1.00 98.56 168 VAL A O 1
ATOM 1186 N N . ASP A 1 169 ? -2.544 -1.904 2.946 1.00 98.38 169 ASP A N 1
ATOM 1187 C CA . ASP A 1 169 ? -1.098 -2.056 3.109 1.00 98.38 169 ASP A CA 1
ATOM 1188 C C . ASP A 1 169 ? -0.340 -1.611 1.854 1.00 98.38 169 ASP A C 1
ATOM 1190 O O . ASP A 1 169 ? -0.497 -2.203 0.786 1.00 98.38 169 ASP A O 1
ATOM 1194 N N . ALA A 1 170 ? 0.501 -0.580 1.979 1.00 96.50 170 ALA A N 1
ATOM 1195 C CA . ALA A 1 170 ? 1.351 -0.087 0.895 1.00 96.50 170 ALA A CA 1
ATOM 1196 C C . ALA A 1 170 ? 2.664 -0.872 0.730 1.00 96.50 170 ALA A C 1
ATOM 1198 O O . ALA A 1 170 ? 3.367 -0.690 -0.274 1.00 96.50 170 ALA A O 1
ATOM 1199 N N . SER A 1 171 ? 3.000 -1.742 1.685 1.00 94.94 171 SER A N 1
ATOM 1200 C CA . SER A 1 171 ? 4.207 -2.566 1.659 1.00 94.94 171 SER A CA 1
ATOM 1201 C C . SER A 1 171 ? 4.130 -3.701 0.627 1.00 94.94 171 SER A C 1
ATOM 1203 O O . SER A 1 171 ? 3.146 -3.859 -0.104 1.00 94.94 171 SER A O 1
ATOM 1205 N N . THR A 1 172 ? 5.199 -4.494 0.523 1.00 95.06 172 THR A N 1
ATOM 1206 C CA . THR A 1 172 ? 5.196 -5.719 -0.290 1.00 95.06 172 THR A CA 1
ATOM 1207 C C . THR A 1 172 ? 4.698 -6.942 0.467 1.00 95.06 172 THR A C 1
ATOM 1209 O O . THR A 1 172 ? 4.415 -7.955 -0.170 1.00 95.06 172 THR A O 1
ATOM 1212 N N . ALA A 1 173 ? 4.520 -6.847 1.788 1.00 96.88 173 ALA A N 1
ATOM 1213 C CA . ALA A 1 173 ? 4.256 -7.986 2.661 1.00 96.88 173 ALA A CA 1
ATOM 1214 C C . ALA A 1 173 ? 3.035 -8.818 2.254 1.00 96.88 173 ALA A C 1
ATOM 1216 O O . ALA A 1 173 ? 3.099 -10.042 2.327 1.00 96.88 173 ALA A O 1
ATOM 1217 N N . HIS A 1 174 ? 1.953 -8.166 1.819 1.00 97.31 174 HIS A N 1
ATOM 1218 C CA . HIS A 1 174 ? 0.668 -8.834 1.609 1.00 97.31 174 HIS A CA 1
ATOM 1219 C C . HIS A 1 174 ? 0.198 -8.898 0.150 1.00 97.31 174 HIS A C 1
ATOM 1221 O O . HIS A 1 174 ? -0.888 -9.400 -0.126 1.00 97.31 174 HIS A O 1
ATOM 1227 N N . ARG A 1 175 ? 1.008 -8.437 -0.813 1.00 96.06 175 ARG A N 1
ATOM 1228 C CA . ARG A 1 175 ? 0.599 -8.319 -2.232 1.00 96.06 175 ARG A CA 1
ATOM 1229 C C . ARG A 1 175 ? 0.208 -9.637 -2.897 1.00 96.06 175 ARG A C 1
ATOM 1231 O O . ARG A 1 175 ? -0.578 -9.617 -3.837 1.00 96.06 175 ARG A O 1
ATOM 1238 N N . VAL A 1 176 ? 0.753 -10.746 -2.408 1.00 94.12 176 VAL A N 1
ATOM 1239 C CA . VAL A 1 176 ? 0.471 -12.113 -2.880 1.00 94.12 176 VAL A CA 1
ATOM 1240 C C . VAL A 1 176 ? -0.012 -13.023 -1.746 1.00 94.12 176 VAL A C 1
ATOM 1242 O O . VAL A 1 176 ? 0.012 -14.242 -1.875 1.00 94.12 176 VAL A O 1
ATOM 1245 N N . SER A 1 177 ? -0.401 -12.439 -0.608 1.00 96.25 177 SER A N 1
ATOM 1246 C CA . SER A 1 177 ? -0.883 -13.202 0.544 1.00 96.25 177 SER A CA 1
ATOM 1247 C C . SER A 1 177 ? -2.333 -13.632 0.353 1.00 96.25 177 SER A C 1
ATOM 1249 O O . SER A 1 177 ? -3.160 -12.874 -0.153 1.00 96.25 177 SER A O 1
ATOM 1251 N N . GLU A 1 178 ? -2.654 -14.839 0.810 1.00 96.19 178 GLU A N 1
ATOM 1252 C CA . GLU A 1 178 ? -4.029 -15.332 0.840 1.00 96.19 178 GLU A CA 1
ATOM 1253 C C . GLU A 1 178 ? -4.916 -14.437 1.722 1.00 96.19 178 GLU A C 1
ATOM 1255 O O . GLU A 1 178 ? -4.471 -13.893 2.734 1.00 96.19 178 GLU A O 1
ATOM 1260 N N . GLY A 1 179 ? -6.174 -14.247 1.316 1.00 95.81 179 GLY A N 1
ATOM 1261 C CA . GLY A 1 179 ? -7.134 -13.396 2.025 1.00 95.81 179 GLY A CA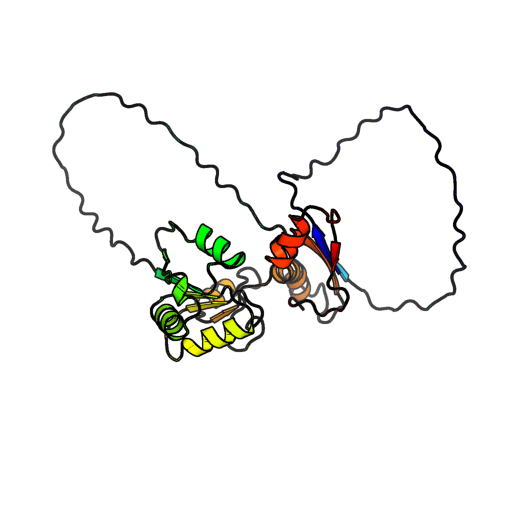 1
ATOM 1262 C C . GLY A 1 179 ? -6.955 -11.890 1.797 1.00 95.81 179 GLY A C 1
ATOM 1263 O O . GLY A 1 179 ? -7.771 -11.110 2.284 1.00 95.81 179 GLY A O 1
ATOM 1264 N N . TRP A 1 180 ? -5.942 -11.469 1.032 1.00 98.31 180 TRP A N 1
ATOM 1265 C CA . TRP A 1 180 ? -5.745 -10.072 0.645 1.00 98.31 180 TRP A CA 1
ATOM 1266 C C . TRP A 1 180 ? -6.221 -9.812 -0.782 1.00 98.31 180 TRP A C 1
ATOM 1268 O O . TRP A 1 180 ? -5.950 -10.569 -1.710 1.00 98.31 180 TRP A O 1
ATOM 1278 N N . THR A 1 181 ? -6.917 -8.694 -0.969 1.00 98.50 181 THR A N 1
ATOM 1279 C CA . THR A 1 181 ? -7.344 -8.220 -2.288 1.00 98.50 181 THR A CA 1
ATOM 1280 C C . THR A 1 181 ? -6.321 -7.241 -2.845 1.00 98.50 181 THR A C 1
ATOM 1282 O O . THR A 1 181 ? -5.960 -6.270 -2.182 1.00 98.50 181 THR A O 1
ATOM 1285 N N . TYR A 1 182 ? -5.863 -7.458 -4.076 1.00 98.00 182 TYR A N 1
ATOM 1286 C CA . TYR A 1 182 ? -4.921 -6.549 -4.729 1.00 98.00 182 TYR A CA 1
ATOM 1287 C C . TYR A 1 182 ? -5.599 -5.218 -5.100 1.00 98.00 182 TYR A C 1
ATOM 1289 O O . TYR A 1 182 ? -6.581 -5.190 -5.840 1.00 98.00 182 TYR A O 1
ATOM 1297 N N . GLY A 1 183 ? -5.084 -4.101 -4.594 1.00 97.81 183 GLY A N 1
ATOM 1298 C CA . GLY A 1 183 ? -5.715 -2.777 -4.636 1.00 97.81 183 GLY A CA 1
ATOM 1299 C C . GLY A 1 183 ? -5.627 -2.041 -5.977 1.00 97.81 183 GLY A C 1
ATOM 1300 O O . GLY A 1 183 ? -5.425 -0.832 -5.981 1.00 97.81 183 GLY A O 1
ATOM 1301 N N . PHE A 1 184 ? -5.723 -2.738 -7.111 1.00 97.75 184 PHE A N 1
ATOM 1302 C CA . PHE A 1 184 ? -5.711 -2.126 -8.443 1.00 97.75 184 PHE A CA 1
ATOM 1303 C C . PHE A 1 184 ? -7.090 -2.258 -9.100 1.00 97.75 184 PHE A C 1
ATOM 1305 O O . PHE A 1 184 ? -7.383 -3.272 -9.725 1.00 97.75 184 PHE A O 1
ATOM 1312 N N . ALA A 1 185 ? -7.947 -1.248 -8.937 1.00 97.50 185 ALA A N 1
ATOM 1313 C CA . ALA A 1 185 ? -9.368 -1.312 -9.294 1.00 97.50 185 ALA A CA 1
ATOM 1314 C C . ALA A 1 185 ? -9.635 -1.630 -10.776 1.00 97.50 185 ALA A C 1
ATOM 1316 O O . ALA A 1 185 ? -10.598 -2.328 -11.088 1.00 97.50 185 ALA A O 1
ATOM 1317 N N . GLU A 1 186 ? -8.768 -1.169 -11.674 1.00 96.38 186 GLU A N 1
ATOM 1318 C CA . GLU A 1 186 ? -8.869 -1.360 -13.121 1.00 96.38 186 GLU A CA 1
ATOM 1319 C C . GLU A 1 186 ? -8.244 -2.676 -13.611 1.00 96.38 186 GLU A C 1
ATOM 1321 O O . GLU A 1 186 ? -8.316 -2.978 -14.800 1.00 96.38 186 GLU A O 1
ATOM 1326 N N . MET A 1 187 ? -7.628 -3.472 -12.727 1.00 94.62 187 MET A N 1
ATOM 1327 C CA . MET A 1 187 ? -6.850 -4.658 -13.113 1.00 94.62 187 MET A CA 1
ATOM 1328 C C . MET A 1 187 ? -7.669 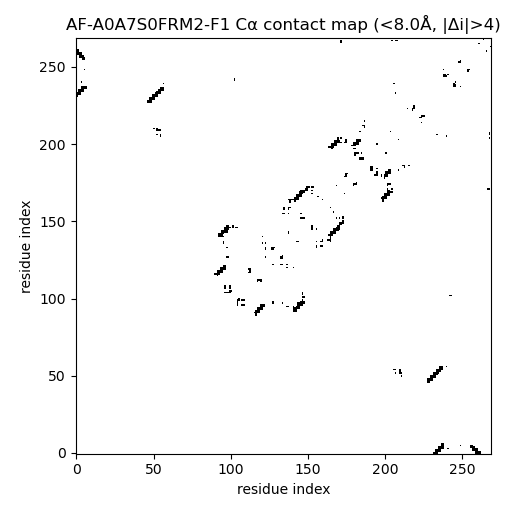-5.713 -13.864 1.00 94.62 187 MET A C 1
ATOM 1330 O O . MET A 1 187 ? -7.128 -6.397 -14.731 1.00 94.62 187 MET A O 1
ATOM 1334 N N . ALA A 1 188 ? -8.936 -5.897 -13.489 1.00 94.56 188 ALA A N 1
ATOM 1335 C CA . ALA A 1 188 ? -9.821 -6.895 -14.076 1.00 94.56 188 ALA A CA 1
ATOM 1336 C C . ALA A 1 188 ? -11.301 -6.538 -13.841 1.00 94.56 188 ALA A C 1
ATOM 1338 O O . ALA A 1 188 ? -11.622 -5.836 -12.874 1.00 94.56 188 ALA A O 1
ATOM 1339 N N . PRO A 1 189 ? -12.230 -7.055 -14.667 1.00 95.44 189 PRO A N 1
ATOM 1340 C CA . PRO A 1 189 ? -13.659 -6.952 -14.392 1.00 95.44 189 PRO A CA 1
ATOM 1341 C C . PRO A 1 189 ? -14.002 -7.472 -12.989 1.00 95.44 189 PRO A C 1
ATOM 1343 O O . PRO A 1 189 ? -13.554 -8.543 -12.589 1.00 95.44 189 PRO A O 1
ATOM 1346 N N . GLY A 1 190 ? -14.790 -6.704 -12.234 1.00 97.31 190 GLY A N 1
ATOM 1347 C CA . GLY A 1 190 ? -15.173 -7.041 -10.857 1.00 97.31 190 GLY A CA 1
ATOM 1348 C C . GLY A 1 190 ? -14.141 -6.681 -9.781 1.00 97.31 190 GLY A C 1
ATOM 1349 O O . GLY A 1 190 ? -14.485 -6.702 -8.601 1.00 97.31 190 GLY A O 1
ATOM 1350 N N . GLN A 1 191 ? -12.920 -6.270 -10.146 1.00 97.69 191 GLN A N 1
ATOM 1351 C CA . GLN A 1 191 ? -11.867 -5.972 -9.170 1.00 97.69 191 GLN A CA 1
ATOM 1352 C C . GLN A 1 191 ? -12.224 -4.799 -8.248 1.00 97.69 191 GLN A C 1
ATOM 1354 O O . GLN A 1 191 ? -12.013 -4.881 -7.041 1.00 97.69 191 GLN A O 1
ATOM 1359 N N . ALA A 1 192 ? -12.822 -3.733 -8.785 1.00 98.12 192 ALA A N 1
ATOM 1360 C CA . ALA A 1 192 ? -13.302 -2.611 -7.978 1.00 98.12 192 ALA A CA 1
ATOM 1361 C C . ALA A 1 192 ? -14.324 -3.047 -6.908 1.00 98.12 192 ALA A C 1
ATOM 1363 O O . ALA A 1 192 ? -14.249 -2.601 -5.765 1.00 98.12 192 ALA A O 1
ATOM 1364 N N . ALA A 1 193 ? -15.238 -3.964 -7.249 1.00 98.38 193 ALA A N 1
ATOM 1365 C CA . ALA A 1 193 ? -16.209 -4.508 -6.301 1.00 98.38 193 ALA A CA 1
ATOM 1366 C C . ALA A 1 193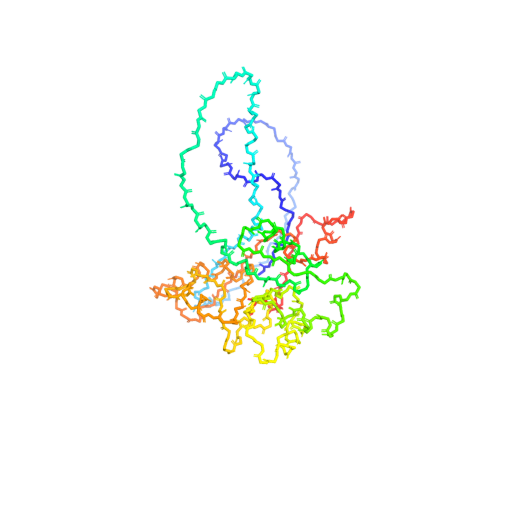 ? -15.541 -5.421 -5.258 1.00 98.38 193 ALA A C 1
ATOM 1368 O O . ALA A 1 193 ? -15.888 -5.356 -4.081 1.00 98.38 193 ALA A O 1
ATOM 1369 N N . ALA A 1 194 ? -14.548 -6.218 -5.667 1.00 98.19 194 ALA A N 1
ATOM 1370 C CA . ALA A 1 194 ? -13.755 -7.030 -4.747 1.00 98.19 194 ALA A CA 1
ATOM 1371 C C . ALA A 1 194 ? -13.003 -6.162 -3.725 1.00 98.19 194 ALA A C 1
ATOM 1373 O O . ALA A 1 194 ? -13.012 -6.469 -2.537 1.00 98.19 194 ALA A O 1
ATOM 1374 N N . ILE A 1 195 ? -12.407 -5.046 -4.164 1.00 98.31 195 ILE A N 1
ATOM 1375 C CA . ILE A 1 195 ? -11.745 -4.083 -3.271 1.00 98.31 195 ILE A CA 1
ATOM 1376 C C . ILE A 1 195 ? -12.763 -3.468 -2.307 1.00 98.31 195 ILE A C 1
ATOM 1378 O O . ILE A 1 195 ? -12.513 -3.451 -1.106 1.00 98.31 195 ILE A O 1
ATOM 1382 N N . ALA A 1 196 ? -13.919 -3.019 -2.808 1.00 97.69 196 ALA A N 1
ATOM 1383 C CA . ALA A 1 196 ? -14.966 -2.414 -1.983 1.00 97.69 196 ALA A CA 1
ATOM 1384 C C . ALA A 1 196 ? -15.536 -3.370 -0.916 1.00 97.69 196 ALA A C 1
ATOM 1386 O O . ALA A 1 196 ? -15.963 -2.918 0.142 1.00 97.69 196 ALA A O 1
ATOM 1387 N N . GLY A 1 197 ? -15.540 -4.681 -1.182 1.00 97.69 197 GLY A N 1
ATOM 1388 C CA . GLY A 1 197 ? -15.973 -5.710 -0.232 1.00 97.69 197 GLY A CA 1
ATOM 1389 C C . GLY A 1 197 ? -14.875 -6.242 0.696 1.00 97.69 197 GLY A C 1
ATOM 1390 O O . GLY A 1 197 ? -15.165 -7.087 1.542 1.00 97.69 197 GLY A O 1
ATOM 1391 N N . SER A 1 198 ? -13.624 -5.799 0.545 1.00 98.06 198 SER A N 1
ATOM 1392 C CA . SER A 1 198 ? -12.484 -6.347 1.283 1.00 98.06 198 SER A CA 1
ATOM 1393 C C . SER A 1 198 ? -12.143 -5.539 2.535 1.00 98.06 198 SER A C 1
ATOM 1395 O O . SER A 1 198 ? -12.182 -4.313 2.545 1.00 98.06 198 SER A O 1
ATOM 1397 N N . LYS A 1 199 ? -11.701 -6.242 3.584 1.00 97.94 199 LYS A N 1
ATOM 1398 C CA . LYS A 1 199 ? -11.090 -5.641 4.784 1.00 97.94 199 LYS A CA 1
ATOM 1399 C C . LYS A 1 199 ? -9.564 -5.675 4.762 1.00 97.94 199 LYS A C 1
ATOM 1401 O O . LYS A 1 199 ? -8.923 -5.147 5.669 1.00 97.94 199 LYS A O 1
ATOM 1406 N N . ARG A 1 200 ? -8.965 -6.335 3.773 1.00 98.44 200 ARG A N 1
ATOM 1407 C CA . ARG A 1 200 ? -7.520 -6.554 3.656 1.00 98.44 200 ARG A CA 1
ATOM 1408 C C . ARG A 1 200 ? -7.115 -6.276 2.215 1.00 98.44 200 ARG A C 1
ATOM 1410 O O . ARG A 1 200 ? -7.361 -7.079 1.314 1.00 98.44 200 ARG A O 1
ATOM 1417 N N . ILE A 1 201 ? -6.560 -5.094 1.986 1.00 98.75 201 ILE A N 1
ATOM 1418 C CA . ILE A 1 201 ? -6.268 -4.557 0.659 1.00 98.75 201 ILE A CA 1
ATOM 1419 C C . ILE A 1 201 ? -4.763 -4.341 0.547 1.00 98.75 201 ILE A C 1
ATOM 1421 O O . ILE A 1 201 ? -4.175 -3.575 1.305 1.00 98.75 201 ILE A O 1
ATOM 1425 N N . ALA A 1 202 ? -4.127 -5.019 -0.402 1.00 98.31 202 ALA A N 1
ATOM 1426 C CA . ALA A 1 202 ? -2.709 -4.851 -0.676 1.00 98.31 202 ALA A CA 1
ATOM 1427 C C . ALA A 1 202 ? -2.541 -3.825 -1.797 1.00 98.31 202 ALA A C 1
ATOM 1429 O O . ALA A 1 202 ? -2.807 -4.116 -2.966 1.00 98.31 202 ALA A O 1
ATOM 1430 N N . ASN A 1 203 ? -2.129 -2.611 -1.449 1.00 97.75 203 ASN A N 1
ATOM 1431 C CA . ASN A 1 203 ? -1.949 -1.540 -2.415 1.00 97.75 203 ASN A CA 1
ATOM 1432 C C . ASN A 1 203 ? -0.782 -1.877 -3.372 1.00 97.75 203 ASN A C 1
ATOM 1434 O O . ASN A 1 203 ? 0.294 -2.306 -2.929 1.00 97.75 203 ASN A O 1
ATOM 1438 N N . PRO A 1 204 ? -0.973 -1.701 -4.691 1.00 96.44 204 PRO A N 1
ATOM 1439 C CA . PRO A 1 204 ? 0.009 -2.108 -5.682 1.00 96.44 204 PRO A CA 1
ATOM 1440 C C . PRO A 1 204 ? 1.299 -1.284 -5.593 1.00 96.44 204 PRO A C 1
ATOM 1442 O O . PRO A 1 204 ? 1.328 -0.139 -5.138 1.00 96.44 204 PRO A O 1
ATOM 1445 N N . GLY A 1 205 ? 2.396 -1.878 -6.062 1.00 93.44 205 GLY A N 1
ATOM 1446 C CA . GLY A 1 205 ? 3.658 -1.163 -6.234 1.00 93.44 205 GLY A CA 1
ATOM 1447 C C . GLY A 1 205 ? 3.638 -0.280 -7.478 1.00 93.44 205 GLY A C 1
ATOM 1448 O O . GLY A 1 205 ? 2.992 -0.619 -8.464 1.00 93.44 205 GLY A O 1
ATOM 1449 N N . CYS A 1 206 ? 4.424 0.799 -7.487 1.00 91.62 206 CYS A N 1
ATOM 1450 C CA . CYS A 1 206 ? 4.445 1.759 -8.597 1.00 91.62 206 CYS A CA 1
ATOM 1451 C C . CYS A 1 206 ? 4.798 1.134 -9.962 1.00 91.62 206 CYS A C 1
ATOM 1453 O O . CYS A 1 206 ? 4.183 1.470 -10.972 1.00 91.62 206 CYS A O 1
ATOM 1455 N N . TYR A 1 207 ? 5.756 0.203 -10.000 1.00 93.25 207 TYR A N 1
ATOM 1456 C CA . TYR A 1 207 ? 6.127 -0.503 -11.228 1.00 93.25 207 TYR A CA 1
ATOM 1457 C C . TYR A 1 207 ? 5.117 -1.606 -11.610 1.00 93.25 207 TYR A C 1
ATOM 1459 O O . TYR A 1 207 ? 4.711 -1.632 -12.774 1.00 93.25 207 TYR A O 1
ATOM 1467 N N . PRO A 1 208 ? 4.649 -2.468 -10.678 1.00 94.19 208 PRO A N 1
ATOM 1468 C CA . PRO A 1 208 ? 3.569 -3.414 -10.944 1.00 94.19 208 PRO A CA 1
ATOM 1469 C C . PRO A 1 208 ? 2.300 -2.769 -11.491 1.00 94.19 208 PRO A C 1
ATOM 1471 O O . PRO A 1 208 ? 1.741 -3.314 -12.431 1.00 94.19 208 PRO A O 1
ATOM 1474 N N . THR A 1 209 ? 1.877 -1.603 -10.989 1.00 94.88 209 THR A N 1
ATOM 1475 C CA . THR A 1 209 ? 0.692 -0.903 -11.518 1.00 94.88 209 THR A CA 1
ATOM 1476 C C . THR A 1 209 ? 0.808 -0.673 -13.022 1.00 94.88 209 THR A C 1
ATOM 1478 O O . THR A 1 209 ? -0.089 -1.032 -13.782 1.00 94.88 209 THR A O 1
ATOM 1481 N N . GLY A 1 210 ? 1.939 -0.126 -13.474 1.00 92.94 210 GLY A N 1
ATOM 1482 C CA . GLY A 1 210 ? 2.151 0.129 -14.893 1.00 92.94 210 GLY A CA 1
ATOM 1483 C C . GLY A 1 210 ? 2.349 -1.148 -15.713 1.00 92.94 210 GLY A C 1
ATOM 1484 O O . GLY A 1 210 ? 1.814 -1.263 -16.811 1.00 92.94 210 GLY A O 1
ATOM 1485 N N . PHE A 1 211 ? 3.081 -2.131 -15.184 1.00 94.75 211 PHE A N 1
ATOM 1486 C CA . PHE A 1 211 ? 3.299 -3.400 -15.877 1.00 94.75 211 PHE A CA 1
ATOM 1487 C C . PHE A 1 211 ? 2.004 -4.205 -16.032 1.00 94.75 211 PHE A C 1
ATOM 1489 O O . PHE A 1 211 ? 1.645 -4.578 -17.146 1.00 94.75 211 PHE A O 1
ATOM 1496 N N . ILE A 1 212 ? 1.280 -4.437 -14.934 1.00 95.00 212 ILE A N 1
ATOM 1497 C CA . ILE A 1 212 ? 0.023 -5.192 -14.921 1.00 95.00 212 ILE A CA 1
ATOM 1498 C C . ILE A 1 212 ? -1.006 -4.493 -15.808 1.00 95.00 212 ILE A C 1
ATOM 1500 O O . ILE A 1 212 ? -1.638 -5.163 -16.619 1.00 95.00 212 ILE A O 1
ATOM 1504 N N . GLY A 1 213 ? -1.120 -3.162 -15.726 1.00 94.56 213 GLY A N 1
ATOM 1505 C CA . GLY A 1 213 ? -2.063 -2.399 -16.547 1.00 94.56 213 GLY A CA 1
ATOM 1506 C C . GLY A 1 213 ? -1.835 -2.549 -18.055 1.00 94.56 213 GLY A C 1
ATOM 1507 O O . GLY A 1 213 ? -2.791 -2.515 -18.822 1.00 94.56 213 GLY A O 1
ATOM 1508 N N . LEU A 1 214 ? -0.588 -2.763 -18.489 1.00 94.19 214 LEU A N 1
ATOM 1509 C CA . LEU A 1 214 ? -0.250 -2.970 -19.902 1.00 94.19 214 LEU A CA 1
ATOM 1510 C C . LEU A 1 214 ? -0.329 -4.439 -20.327 1.00 94.19 214 LEU A C 1
ATOM 1512 O O . LEU A 1 214 ? -0.758 -4.743 -21.436 1.00 94.19 214 LEU A O 1
ATOM 1516 N N . VAL A 1 215 ? 0.120 -5.354 -19.469 1.00 95.12 215 VAL A N 1
ATOM 1517 C CA . VAL A 1 215 ? 0.326 -6.759 -19.837 1.00 95.12 215 VAL A CA 1
ATOM 1518 C C . VAL A 1 215 ? -0.924 -7.597 -19.619 1.00 95.12 215 VAL A C 1
ATOM 1520 O O . VAL A 1 215 ? -1.230 -8.454 -20.447 1.00 95.12 215 VAL A O 1
ATOM 1523 N N . ARG A 1 216 ? -1.677 -7.352 -18.541 1.00 94.62 216 ARG A N 1
ATOM 1524 C CA . ARG A 1 216 ? -2.844 -8.169 -18.194 1.00 94.62 216 ARG A CA 1
ATOM 1525 C C . ARG A 1 216 ? -3.892 -8.221 -19.317 1.00 94.62 216 ARG A C 1
ATOM 1527 O O . ARG A 1 216 ? -4.279 -9.337 -19.658 1.00 94.62 216 ARG A O 1
ATOM 1534 N N . PRO A 1 217 ? -4.278 -7.104 -19.970 1.00 94.75 217 PRO A N 1
ATOM 1535 C CA . PRO A 1 217 ? -5.243 -7.155 -21.070 1.00 94.75 217 PRO A CA 1
ATOM 1536 C C . PRO A 1 217 ? -4.768 -7.996 -22.262 1.00 94.75 217 PRO A C 1
ATOM 1538 O O . PRO A 1 217 ? -5.579 -8.637 -22.923 1.00 94.75 217 PRO A O 1
ATOM 1541 N N . LEU A 1 218 ? -3.456 -8.024 -22.536 1.00 95.88 218 LEU A N 1
ATOM 1542 C CA . LEU A 1 218 ? -2.884 -8.836 -23.616 1.00 95.88 218 LEU A CA 1
ATOM 1543 C C . LEU A 1 218 ? -2.941 -10.329 -23.290 1.00 95.88 218 LEU A C 1
ATOM 1545 O O . LEU A 1 218 ? -3.210 -11.139 -24.176 1.00 95.88 218 LEU A O 1
ATOM 1549 N N . VAL A 1 219 ? -2.698 -10.682 -22.026 1.00 95.19 219 VAL A N 1
ATOM 1550 C CA . VAL A 1 219 ? -2.827 -12.061 -21.542 1.00 95.19 219 VAL A CA 1
ATOM 1551 C C . VAL A 1 219 ? -4.290 -12.500 -21.580 1.00 95.19 219 VAL A C 1
ATOM 1553 O O . VAL A 1 219 ? -4.588 -13.545 -22.148 1.00 95.19 219 VAL A O 1
ATOM 1556 N N . ASP A 1 220 ? -5.210 -11.680 -21.066 1.00 94.56 220 ASP A N 1
ATOM 1557 C CA . ASP A 1 220 ? -6.648 -11.988 -21.048 1.00 94.56 220 ASP A CA 1
ATOM 1558 C C . ASP A 1 220 ? -7.236 -12.122 -22.463 1.00 94.56 220 ASP A C 1
ATOM 1560 O O . ASP A 1 220 ? -8.102 -12.961 -22.706 1.00 94.56 220 ASP A O 1
ATOM 1564 N N . ALA A 1 221 ? -6.737 -11.336 -23.423 1.00 95.75 221 ALA A N 1
ATOM 1565 C CA . ALA A 1 221 ? -7.116 -11.430 -24.832 1.00 95.75 221 ALA A CA 1
ATOM 1566 C C . ALA A 1 221 ? -6.426 -12.587 -25.586 1.00 95.75 221 ALA A C 1
ATOM 1568 O O . ALA A 1 221 ? -6.591 -12.701 -26.801 1.00 95.75 221 ALA A O 1
ATOM 1569 N N . ASN A 1 222 ? -5.636 -13.427 -24.903 1.00 95.94 222 ASN A N 1
ATOM 1570 C CA . ASN A 1 222 ? -4.809 -14.489 -25.490 1.00 95.94 222 ASN A CA 1
ATOM 1571 C C . ASN A 1 222 ? -3.824 -13.999 -26.573 1.00 95.94 222 ASN A C 1
ATOM 1573 O O . ASN A 1 222 ? -3.374 -14.778 -27.412 1.00 95.94 222 ASN A O 1
ATOM 1577 N N . LEU A 1 223 ? -3.466 -12.712 -26.558 1.00 96.75 223 LEU A N 1
ATOM 1578 C CA . LEU A 1 223 ? -2.469 -12.119 -27.457 1.00 96.75 223 LEU A CA 1
ATOM 1579 C C . LEU A 1 223 ? -1.041 -12.307 -26.934 1.00 96.75 223 LEU A C 1
ATOM 1581 O O . LEU A 1 223 ? -0.081 -12.221 -27.698 1.00 96.75 223 LEU A O 1
ATOM 1585 N N . LEU A 1 224 ? -0.904 -12.566 -25.634 1.00 95.88 224 LEU A N 1
ATOM 1586 C CA . LEU A 1 224 ? 0.356 -12.882 -24.984 1.00 95.88 224 LEU A CA 1
ATOM 1587 C C . LEU A 1 224 ? 0.198 -14.172 -24.167 1.00 95.88 224 LEU A C 1
ATOM 1589 O O . LEU A 1 224 ? -0.480 -14.150 -23.139 1.00 95.88 224 LEU A O 1
ATOM 1593 N N . PRO A 1 225 ? 0.806 -15.295 -24.590 1.00 94.75 225 PRO A N 1
ATOM 1594 C CA . PRO A 1 225 ? 0.686 -16.555 -23.867 1.00 94.75 225 PRO A CA 1
ATOM 1595 C C . PRO A 1 225 ? 1.177 -16.440 -22.413 1.00 94.75 225 PRO A C 1
ATOM 1597 O O . PRO A 1 225 ? 2.230 -15.832 -22.172 1.00 94.75 225 PRO A O 1
ATOM 1600 N N . PRO A 1 226 ? 0.479 -17.053 -21.440 1.00 90.75 226 PRO A N 1
ATOM 1601 C CA . PRO A 1 226 ? 0.977 -17.167 -20.074 1.00 90.75 226 PRO A CA 1
ATOM 1602 C C . PRO A 1 226 ? 2.375 -17.798 -20.034 1.00 90.75 226 PRO A C 1
ATOM 1604 O O . PRO A 1 226 ? 2.672 -18.728 -20.781 1.00 90.75 226 PRO A O 1
ATOM 1607 N N . GLY A 1 227 ? 3.249 -17.281 -19.170 1.00 88.19 227 GLY A N 1
ATOM 1608 C CA . GLY A 1 227 ? 4.635 -17.752 -19.055 1.00 88.19 227 GLY A CA 1
ATOM 1609 C C . GLY A 1 227 ? 5.594 -17.220 -20.125 1.00 88.19 227 GLY A C 1
ATOM 1610 O O . GLY A 1 227 ? 6.780 -17.541 -20.071 1.00 88.19 227 GLY A O 1
ATOM 1611 N N . THR A 1 228 ? 5.130 -16.382 -21.063 1.00 92.69 228 THR A N 1
ATOM 1612 C CA . THR A 1 228 ? 6.028 -15.679 -21.993 1.00 92.69 228 THR A CA 1
ATOM 1613 C C . THR A 1 228 ? 7.080 -14.886 -21.205 1.00 92.69 228 THR A C 1
ATOM 1615 O O . THR A 1 228 ? 6.703 -14.084 -20.347 1.00 92.69 228 THR A O 1
ATOM 1618 N N . PRO A 1 229 ? 8.388 -15.055 -21.476 1.00 91.69 229 PRO A N 1
ATOM 1619 C CA . PRO A 1 229 ? 9.421 -14.244 -20.845 1.00 91.69 229 PRO A CA 1
ATOM 1620 C C . PRO A 1 229 ? 9.303 -12.783 -21.291 1.00 91.69 229 PRO A C 1
ATOM 1622 O O . PRO A 1 229 ? 9.427 -12.469 -22.479 1.00 91.69 229 PRO A O 1
ATOM 1625 N N . ILE A 1 230 ? 9.085 -11.885 -20.330 1.00 90.62 230 ILE A N 1
ATOM 1626 C CA . ILE A 1 230 ? 8.965 -10.446 -20.578 1.00 90.62 230 ILE A CA 1
ATOM 1627 C C . ILE A 1 230 ? 10.156 -9.728 -19.958 1.00 90.62 230 ILE A C 1
ATOM 1629 O O . ILE A 1 230 ? 10.497 -9.938 -18.794 1.00 90.62 230 ILE A O 1
ATOM 1633 N N . VAL A 1 231 ? 10.770 -8.840 -20.735 1.00 90.38 231 VAL A N 1
ATOM 1634 C CA . VAL A 1 231 ? 11.811 -7.936 -20.252 1.00 90.38 231 VAL A CA 1
ATOM 1635 C C . VAL A 1 231 ? 11.192 -6.570 -19.993 1.00 90.38 231 VAL A C 1
ATOM 1637 O O . VAL A 1 231 ? 10.621 -5.951 -20.891 1.00 90.38 231 VAL A O 1
ATOM 1640 N N . VAL A 1 232 ? 11.335 -6.083 -18.760 1.00 89.31 232 VAL A N 1
ATOM 1641 C CA . VAL A 1 232 ? 10.841 -4.763 -18.359 1.00 89.31 232 VAL A CA 1
ATOM 1642 C C . VAL A 1 232 ? 12.009 -3.808 -18.136 1.00 89.31 232 VAL A C 1
ATOM 1644 O O . VAL A 1 232 ? 12.884 -4.026 -17.282 1.00 89.31 232 VAL A O 1
ATOM 1647 N N . HIS A 1 233 ? 12.002 -2.723 -18.906 1.00 90.62 233 HIS A N 1
ATOM 1648 C CA . HIS A 1 233 ? 12.850 -1.558 -18.685 1.00 90.62 233 HIS A CA 1
ATOM 1649 C C . HIS A 1 233 ? 11.970 -0.443 -18.150 1.00 90.62 233 HIS A C 1
ATOM 1651 O O . HIS A 1 233 ? 11.124 0.073 -18.877 1.00 90.62 233 HIS A O 1
ATOM 1657 N N . ALA A 1 234 ? 12.139 -0.091 -16.881 1.00 89.56 234 ALA A N 1
ATOM 1658 C CA . ALA A 1 234 ? 11.285 0.904 -16.261 1.00 89.56 234 ALA A CA 1
ATOM 1659 C C . ALA A 1 234 ? 12.080 2.103 -15.751 1.00 89.56 234 ALA A C 1
ATOM 1661 O O . ALA A 1 234 ? 13.170 1.955 -15.207 1.00 89.56 234 ALA A O 1
ATOM 1662 N N . VAL A 1 235 ? 11.532 3.292 -15.961 1.00 90.69 235 VAL A N 1
ATOM 1663 C CA . VAL A 1 235 ? 12.125 4.577 -15.599 1.00 90.69 235 VAL A CA 1
ATOM 1664 C C . VAL A 1 235 ? 11.228 5.241 -14.564 1.00 90.69 235 VAL A C 1
ATOM 1666 O O . VAL A 1 235 ? 10.014 5.294 -14.761 1.00 90.69 235 VAL A O 1
ATOM 1669 N N . SER A 1 236 ? 11.797 5.766 -13.483 1.00 89.38 236 SER A N 1
ATOM 1670 C CA . SER A 1 236 ? 11.057 6.510 -12.465 1.00 89.38 236 SER A CA 1
ATOM 1671 C C . SER A 1 236 ? 11.799 7.749 -11.982 1.00 89.38 236 SER A C 1
ATOM 1673 O O . SER A 1 236 ? 13.019 7.872 -12.105 1.00 89.38 236 SER A O 1
ATOM 1675 N N . GLY A 1 237 ? 11.045 8.637 -11.334 1.00 89.44 237 GLY A N 1
ATOM 1676 C CA . GLY A 1 237 ? 11.621 9.633 -10.436 1.00 89.44 237 GLY A CA 1
ATOM 1677 C C . GLY A 1 237 ? 12.424 8.974 -9.305 1.00 89.44 237 GLY A C 1
ATOM 1678 O O . GLY A 1 237 ? 12.036 7.900 -8.831 1.00 89.44 237 GLY A O 1
ATOM 1679 N N . TYR A 1 238 ? 13.502 9.614 -8.837 1.00 87.94 238 TYR A N 1
ATOM 1680 C CA . TYR A 1 238 ? 14.294 9.115 -7.698 1.00 87.94 238 TYR A CA 1
ATOM 1681 C C . TYR A 1 238 ? 13.490 9.041 -6.388 1.00 87.94 238 TYR A C 1
ATOM 1683 O O . TYR A 1 238 ? 13.787 8.214 -5.529 1.00 87.94 238 TYR A O 1
ATOM 1691 N N . SER A 1 239 ? 12.420 9.833 -6.253 1.00 84.31 239 SER A N 1
ATOM 1692 C CA . SER A 1 239 ? 11.533 9.815 -5.081 1.00 84.31 239 SER A CA 1
ATOM 1693 C C . SER A 1 239 ? 10.870 8.454 -4.842 1.00 84.31 239 SER A C 1
ATOM 1695 O O . SER A 1 239 ? 10.566 8.104 -3.701 1.00 84.31 239 SER A O 1
ATOM 1697 N N . GLY A 1 240 ? 10.709 7.642 -5.894 1.00 82.44 240 GLY A N 1
ATOM 1698 C CA . GLY A 1 240 ? 10.226 6.264 -5.787 1.00 82.44 240 GLY A CA 1
ATOM 1699 C C . GLY A 1 240 ? 11.183 5.322 -5.046 1.00 82.44 240 GLY A C 1
ATOM 1700 O O . GLY A 1 240 ? 10.749 4.278 -4.567 1.00 82.44 240 GLY A O 1
ATOM 1701 N N . GLY A 1 241 ? 12.462 5.687 -4.911 1.00 82.69 241 GLY A N 1
ATOM 1702 C CA . GLY A 1 241 ? 13.445 4.948 -4.113 1.00 82.69 241 GLY A CA 1
ATOM 1703 C C . GLY A 1 241 ? 13.404 5.261 -2.613 1.00 82.69 241 GLY A C 1
ATOM 1704 O O . GLY A 1 241 ? 14.215 4.725 -1.860 1.00 82.69 241 GLY A O 1
ATOM 1705 N N . GLY A 1 242 ? 12.472 6.111 -2.166 1.00 83.12 242 GLY A N 1
ATOM 1706 C CA . GLY A 1 242 ? 12.353 6.525 -0.770 1.00 83.12 242 GLY A CA 1
ATOM 1707 C C . GLY A 1 242 ? 13.519 7.403 -0.307 1.00 83.12 242 GLY A C 1
ATOM 1708 O O . GLY A 1 242 ? 14.303 7.892 -1.118 1.00 83.12 242 GLY A O 1
ATOM 1709 N N . LYS A 1 243 ? 13.633 7.599 1.014 1.00 83.88 243 LYS A N 1
ATOM 1710 C CA . LYS A 1 243 ? 14.602 8.533 1.621 1.00 83.88 243 LYS A CA 1
ATOM 1711 C C . LYS A 1 243 ? 16.038 8.285 1.158 1.00 83.88 243 LYS A C 1
ATOM 1713 O O . LYS A 1 243 ? 16.682 9.214 0.712 1.00 83.88 243 LYS A O 1
ATOM 1718 N N . GLY A 1 244 ? 16.488 7.029 1.128 1.00 85.75 244 GLY A N 1
ATOM 1719 C CA . GLY A 1 244 ? 17.866 6.718 0.737 1.00 85.75 244 GLY A CA 1
ATOM 1720 C C . GLY A 1 244 ? 18.227 7.144 -0.690 1.00 85.75 244 GLY A C 1
ATOM 1721 O O . GLY A 1 244 ? 19.343 7.592 -0.922 1.00 85.75 244 GLY A O 1
ATOM 1722 N N . LEU A 1 245 ? 17.299 7.036 -1.650 1.00 87.12 245 LEU A N 1
ATOM 1723 C CA . LEU A 1 245 ? 17.567 7.491 -3.018 1.00 87.12 245 LEU A CA 1
ATOM 1724 C C . LEU A 1 245 ? 17.377 9.004 -3.165 1.00 87.12 245 LEU A C 1
ATOM 1726 O O . LEU A 1 245 ? 18.105 9.628 -3.928 1.00 87.12 245 LEU A O 1
ATOM 1730 N N . ILE A 1 246 ? 16.442 9.592 -2.415 1.00 88.31 246 ILE A N 1
ATOM 1731 C CA . ILE A 1 246 ? 16.282 11.049 -2.317 1.00 88.31 246 ILE A CA 1
ATOM 1732 C C . ILE A 1 246 ? 17.576 11.684 -1.795 1.00 88.31 246 ILE A C 1
ATOM 1734 O O . ILE A 1 246 ? 18.108 12.565 -2.455 1.00 88.31 246 ILE A O 1
ATOM 1738 N N . ASP A 1 247 ? 18.146 11.166 -0.706 1.00 89.88 247 ASP A N 1
ATOM 1739 C CA . ASP A 1 247 ? 19.376 11.690 -0.100 1.00 89.88 247 ASP A CA 1
ATOM 1740 C C . ASP A 1 247 ? 20.567 11.670 -1.078 1.00 89.88 247 ASP A C 1
ATOM 1742 O O . ASP A 1 247 ? 21.401 12.574 -1.069 1.00 89.88 247 ASP A O 1
ATOM 1746 N N . ILE A 1 248 ? 20.642 10.660 -1.957 1.00 90.06 248 ILE A N 1
ATOM 1747 C CA . ILE A 1 248 ? 21.672 10.581 -3.005 1.00 90.06 248 ILE A CA 1
ATOM 1748 C C . ILE A 1 248 ? 21.472 11.687 -4.049 1.00 90.06 248 ILE A C 1
ATOM 1750 O O . ILE A 1 248 ? 22.421 12.395 -4.375 1.00 90.06 248 ILE A O 1
ATOM 1754 N N . TYR A 1 249 ? 20.257 11.827 -4.587 1.00 89.81 249 TYR A N 1
ATOM 1755 C CA . TYR A 1 249 ? 19.962 12.746 -5.698 1.00 89.81 249 TYR A CA 1
ATOM 1756 C C . TYR A 1 249 ? 19.711 14.199 -5.269 1.00 89.81 249 TYR A C 1
ATOM 1758 O O . TYR A 1 249 ? 19.685 15.082 -6.119 1.00 89.81 249 TYR A O 1
ATOM 1766 N N . GLU A 1 250 ? 19.514 14.464 -3.980 1.00 90.62 250 GLU A N 1
ATOM 1767 C CA . GLU A 1 250 ? 19.486 15.820 -3.412 1.00 90.62 250 GLU A CA 1
ATOM 1768 C C . GLU A 1 250 ? 20.834 16.205 -2.773 1.00 90.62 250 GLU A C 1
ATOM 1770 O O . GLU A 1 250 ? 21.022 17.340 -2.330 1.00 90.62 250 GLU A O 1
ATOM 1775 N N . GLY A 1 251 ? 21.792 15.273 -2.747 1.00 90.50 251 GLY A N 1
ATOM 1776 C CA . GLY A 1 251 ? 23.158 15.505 -2.295 1.00 90.50 251 GLY A CA 1
ATOM 1777 C C . GLY A 1 251 ? 23.985 16.369 -3.263 1.00 90.50 251 GLY A C 1
ATOM 1778 O O . GLY A 1 251 ? 23.616 16.574 -4.417 1.00 90.50 251 GLY A O 1
ATOM 1779 N N . PRO A 1 252 ? 25.155 16.871 -2.827 1.00 86.38 252 PRO A N 1
ATOM 1780 C CA . PRO A 1 252 ? 25.949 17.836 -3.595 1.00 86.38 252 PRO A CA 1
ATOM 1781 C C . PRO A 1 252 ? 26.632 17.253 -4.843 1.00 86.38 252 PRO A C 1
ATOM 1783 O O . PRO A 1 252 ? 27.060 18.010 -5.712 1.00 86.38 252 PRO A O 1
ATOM 1786 N N . SER A 1 253 ? 26.788 15.929 -4.932 1.00 88.19 253 SER A N 1
ATOM 1787 C CA . SER A 1 253 ? 27.432 15.258 -6.064 1.00 88.19 253 SER A CA 1
ATOM 1788 C C . SER A 1 253 ? 26.746 13.927 -6.345 1.00 88.19 253 SER A C 1
ATOM 1790 O O . SER A 1 253 ? 26.822 12.998 -5.543 1.00 88.19 253 SER A O 1
ATOM 1792 N N . HIS A 1 254 ? 26.072 13.851 -7.489 1.00 88.62 254 HIS A N 1
ATOM 1793 C CA . HIS A 1 254 ? 25.428 12.643 -7.982 1.00 88.62 254 HIS A CA 1
ATOM 1794 C C . HIS A 1 254 ? 25.391 12.655 -9.515 1.00 88.62 254 HIS A C 1
ATOM 1796 O O . HIS A 1 254 ? 25.434 13.708 -10.153 1.00 88.62 254 HIS A O 1
ATOM 1802 N N . GLU A 1 255 ? 25.277 11.472 -10.113 1.00 88.81 255 GLU A N 1
ATOM 1803 C CA . GLU A 1 255 ? 25.025 11.335 -11.548 1.00 88.81 255 GLU A CA 1
ATOM 1804 C C . GLU A 1 255 ? 23.586 11.772 -11.891 1.00 88.81 255 GLU A C 1
ATOM 1806 O O . GLU A 1 255 ? 22.684 11.632 -11.059 1.00 88.81 255 GLU A O 1
ATOM 1811 N N . PRO A 1 256 ? 23.310 12.275 -13.108 1.00 86.31 256 PRO A N 1
ATOM 1812 C CA . PRO A 1 256 ? 21.973 12.745 -13.484 1.00 86.31 256 PRO A CA 1
ATOM 1813 C C . PRO A 1 256 ? 20.934 11.618 -13.562 1.00 86.31 256 PRO A C 1
ATOM 1815 O O . PRO A 1 256 ? 19.735 11.879 -13.525 1.00 86.31 256 PRO A O 1
ATOM 1818 N N . TRP A 1 257 ? 21.375 10.369 -13.692 1.00 90.44 257 TRP A N 1
ATOM 1819 C CA . TRP A 1 257 ? 20.533 9.179 -13.669 1.00 90.44 257 TRP A CA 1
ATOM 1820 C C . TRP A 1 257 ? 21.361 7.963 -13.252 1.00 90.44 257 TRP A C 1
ATOM 1822 O O . TRP A 1 257 ? 22.586 7.958 -13.358 1.00 90.44 257 TRP A O 1
ATOM 1832 N N . GLY A 1 258 ? 20.680 6.905 -12.822 1.00 87.88 258 GLY A N 1
ATOM 1833 C CA . GLY A 1 258 ? 21.323 5.667 -12.401 1.00 87.88 258 GLY A CA 1
ATOM 1834 C C . GLY A 1 258 ? 20.440 4.463 -12.676 1.00 87.88 258 GLY A C 1
ATOM 1835 O O . GLY A 1 258 ? 19.224 4.512 -12.480 1.00 87.88 258 GLY A O 1
ATOM 1836 N N . ALA A 1 259 ? 21.056 3.377 -13.138 1.00 89.00 259 ALA A N 1
ATOM 1837 C CA . ALA A 1 259 ? 20.378 2.107 -13.348 1.00 89.00 259 ALA A CA 1
ATOM 1838 C C . ALA A 1 259 ? 20.622 1.148 -12.173 1.00 89.00 259 ALA A C 1
ATOM 1840 O O . ALA A 1 259 ? 21.732 1.059 -11.654 1.00 89.00 259 ALA A O 1
ATOM 1841 N N . TYR A 1 260 ? 19.588 0.417 -11.760 1.00 88.38 260 TYR A N 1
ATOM 1842 C CA . TYR A 1 260 ? 19.632 -0.505 -10.625 1.00 88.38 260 TYR A CA 1
ATOM 1843 C C . TYR A 1 260 ? 18.708 -1.720 -10.828 1.00 88.38 260 TYR A C 1
ATOM 1845 O O . TYR A 1 260 ? 17.979 -1.833 -11.821 1.00 88.38 260 TYR A O 1
ATOM 1853 N N . GLY A 1 261 ? 18.759 -2.667 -9.882 1.00 86.19 261 GLY A N 1
ATOM 1854 C CA . GLY A 1 261 ? 17.895 -3.855 -9.886 1.00 86.19 261 GLY A CA 1
ATOM 1855 C C . GLY A 1 261 ? 18.270 -4.906 -10.937 1.00 86.19 261 GLY A C 1
ATOM 1856 O O . GLY A 1 261 ? 17.399 -5.611 -11.440 1.00 86.19 261 GLY A O 1
ATOM 1857 N N . PHE A 1 262 ? 19.552 -5.010 -11.297 1.00 87.88 262 PHE A N 1
ATOM 1858 C CA . PHE A 1 262 ? 20.037 -5.964 -12.305 1.00 87.88 262 PHE A CA 1
ATOM 1859 C C . PHE A 1 262 ? 19.991 -7.430 -11.854 1.00 87.88 262 PHE A C 1
ATOM 1861 O O . PHE A 1 262 ? 19.901 -8.317 -12.693 1.00 87.88 262 PHE A O 1
ATOM 1868 N N . ALA A 1 263 ? 20.015 -7.685 -10.544 1.00 87.94 263 ALA A N 1
ATOM 1869 C CA . ALA A 1 263 ? 20.070 -9.031 -9.971 1.00 87.94 263 ALA A CA 1
ATOM 1870 C C . ALA A 1 263 ? 18.703 -9.736 -9.868 1.00 87.94 263 ALA A C 1
ATOM 1872 O O . ALA A 1 263 ? 18.613 -10.772 -9.220 1.00 87.94 263 ALA A O 1
ATOM 1873 N N . LEU A 1 264 ? 17.635 -9.168 -10.449 1.00 85.88 264 LEU A N 1
ATOM 1874 C CA . LEU A 1 264 ? 16.260 -9.690 -10.347 1.00 85.88 264 LEU A CA 1
ATOM 1875 C C . LEU A 1 264 ? 15.785 -9.919 -8.896 1.00 85.88 264 LEU A C 1
ATOM 1877 O O . LEU A 1 264 ? 14.921 -10.743 -8.634 1.00 85.88 264 LEU A O 1
ATOM 1881 N N . SER A 1 265 ? 16.324 -9.145 -7.954 1.00 86.12 265 SER A N 1
ATOM 1882 C CA . SER A 1 265 ? 15.946 -9.137 -6.535 1.00 86.12 265 SER A CA 1
ATOM 1883 C C . SER A 1 265 ? 15.108 -7.910 -6.155 1.00 86.12 265 SER A C 1
ATOM 1885 O O . SER A 1 265 ? 14.978 -7.561 -4.982 1.00 86.12 265 SER A O 1
ATOM 1887 N N . HIS A 1 266 ? 14.572 -7.194 -7.149 1.00 87.38 266 HIS A N 1
ATOM 1888 C CA . HIS A 1 266 ? 13.742 -6.024 -6.890 1.00 87.38 266 HIS A CA 1
ATOM 1889 C C . HIS A 1 266 ? 12.418 -6.455 -6.260 1.00 87.38 266 HIS A C 1
ATOM 1891 O O . HIS A 1 266 ? 11.747 -7.313 -6.816 1.00 87.38 266 HIS A O 1
ATOM 1897 N N . LYS A 1 267 ? 11.973 -5.777 -5.194 1.00 85.69 267 LYS A N 1
ATOM 1898 C CA . LYS A 1 267 ? 10.740 -6.100 -4.438 1.00 85.69 267 LYS A CA 1
ATOM 1899 C C . LYS A 1 267 ? 9.418 -6.043 -5.233 1.00 85.69 267 LYS A C 1
ATOM 1901 O O . LYS A 1 267 ? 8.340 -6.135 -4.663 1.00 85.69 267 LYS A O 1
ATOM 1906 N N . HIS A 1 268 ? 9.484 -5.751 -6.526 1.00 89.44 268 HIS A N 1
ATOM 1907 C CA . HIS A 1 268 ? 8.315 -5.713 -7.408 1.00 89.44 268 HIS A CA 1
ATOM 1908 C C . HIS A 1 268 ? 8.188 -6.950 -8.292 1.00 89.44 268 HIS A C 1
ATOM 1910 O O . HIS A 1 268 ? 7.212 -7.034 -9.033 1.00 89.44 268 HIS A O 1
ATOM 1916 N N . LEU A 1 269 ? 9.178 -7.841 -8.236 1.00 84.50 269 LEU A N 1
ATOM 1917 C CA . LEU A 1 269 ? 9.087 -9.209 -8.724 1.00 84.50 269 LEU A CA 1
ATOM 1918 C C . LEU A 1 269 ? 8.471 -10.063 -7.616 1.00 84.50 269 LEU A C 1
ATOM 1920 O O . LEU A 1 269 ? 7.630 -10.912 -7.966 1.00 84.50 269 LEU A O 1
#

Foldseek 3Di:
DEKAFADDPDPPPDDDDDDDDDDDDDDDDDDDDDDDDDDDDDDDPADEAEDEAEQEPDPPDDDDDDDDDDDDDDDDDDDDDDDDDPPPQAAAFEEEEQPLVWLVNVVVCVVQPPDSRHDYDDDDPVCSPPLVSLLVSQQPGLEYEYPDEQVVLVVSVVSNPPRQYQYEYAYLNPCPPPLEQEPQCPLDPCSVVVSVPHSHYYYAQSVCNRVSVPVVVCCVVVVDPPPRHYHYYYYYYLCSVTPVSVCQNVDPDDDRMDDDCPVVPDSND

InterPro domains:
  IPR000534 Semialdehyde dehydrogenase, NAD-binding [PF01118] (133-191)
  IPR000534 Semialdehyde dehydrogenase, NAD-binding [SM00859] (94-195)
  IPR010136 N-acetyl-gamma-glutamyl-phosphate reductase, type 2 [TIGR01851] (95-269)
  IPR023013 N-acetyl-gamma-glutamyl-phosphate reductase, active site [PS01224] (201-217)
  IPR036291 NAD(P)-binding domain superfamily [SSF51735] (95-222)
  IPR050085 N-acetyl-gamma-glutamyl-phosphate reductase [PTHR32338] (136-268)
  IPR058924 N-acetyl-gamma-glutamyl-phosphate reductase, dimerisation domain [PF22698] (206-269)

Organism: NCBI:txid73915

Sequence (269 aa):
MLVAQPVLPGSVAKAPQGRVGGAGRPTVGTARCRAPAAGARARPSGATASVALVASAGLLAARGAHRRRACCLGMLRSTPRGSRGNGSVARQAVVFIDGEAGTTGLQVRDRLEGHPEIELLSLDPALRKDEGARREALRSADAAVLCLPDDAARAAVALLGDADTVVVDASTAHRVSEGWTYGFAEMAPGQAAAIAGSKRIANPGCYPTGFIGLVRPLVDANLLPPGTPIVVHAVSGYSGGGKGLIDIYEGPSHEPWGAYGFALSHKHL

Radius of gyration: 26.5 Å; Cα contacts (8 Å, |Δi|>4): 333; chains: 1; bounding box: 79×68×65 Å